Protein AF-A0A7J6MZK7-F1 (afdb_monomer)

Solvent-accessible surface area (backbone atoms only — not comparable to full-atom values): 15634 Å² total; per-residue (Å²): 134,85,79,74,81,76,80,76,76,79,75,82,78,57,96,78,68,48,75,60,48,39,32,38,33,40,44,53,79,79,96,48,75,71,44,78,42,81,57,82,87,71,78,79,81,73,72,89,42,75,48,50,59,46,52,63,70,78,52,76,74,58,92,93,43,76,87,58,92,77,48,72,48,80,43,84,45,74,45,89,92,44,79,43,80,43,80,33,79,48,78,43,62,78,63,81,69,87,83,43,66,76,70,54,73,76,37,70,40,90,98,43,98,79,49,64,46,63,65,68,57,62,88,55,94,82,60,49,31,30,42,71,48,61,45,50,61,89,56,75,82,68,66,45,57,62,53,40,50,50,29,63,77,56,68,34,46,30,38,38,40,34,40,21,60,94,82,48,67,53,86,64,45,79,35,48,46,67,60,45,53,74,65,37,94,68,65,60,67,60,50,51,50,51,51,38,53,53,53,51,52,53,52,55,55,61,67,40,89,88,47,68,52,37,30,33,39,38,38,76,50,79,62,61,40,49,37,40,30,48,47,76,59,97,83,62,86,83,75,73,78,54,79,48,79,47,77,76,75,130

Sequence (250 aa):
VIAAPLPTPASMGFPGVEETFKILVDIPEGDRPIVFTAYRTGPERTSLGVGVAFEEYVTKAPVGTESFEEYHRLLLLTIGDLKIVVRTEVDAVASDPQNGPLPTDWKLCKKSEKMHYKAYGKFNANETVVEMKSKSAFFPDFPWRSTFYQMLLGKVDKLVLGWHKKGSFEPPKEYTFSEVRKRVDDDVDKRLRQLGALLRRLLEVGKQEDIPKALELSWDGGRADLVVQARKVENSGTAETRRFVESFIE

pLDDT: mean 78.45, std 20.0, range [28.28, 98.38]

Secondary structure (DSSP, 8-state):
--PPPPPPPP----TTSPPPEEEEEE--SSSPPPEEEE---SS---S-SHHHHHHHHH--PPTT-TT----EEEEEEEETTEEEEEEEE--EESS--TTSPPPPPPEEPTT-SS-EE---S---TT--EEEEEEEETTS----HHHHHHHHHHTT--EEEEEEEETTEEPPPEEEEHHHHHHT--S-HHHHHHHHHHHHHHHHHHHTSTTS-SEEEEEE-SS-SEEEEEE---TTSS-----EEEEE---

Nearest PDB structures (foldseek):
  8jch-assembly1_O  TM=5.015E-01  e=3.101E-05  Saccharomyces cerevisiae S288C
  2cxh-assembly1_A  TM=7.501E-01  e=2.094E+00  Aeropyrum pernix K1

Mean predicted aligned error: 10.31 Å

Organism: Perkinsus chesapeaki (NCBI:txid330153)

Radius of gyration: 21.53 Å; Cα contacts (8 Å, |Δi|>4): 326; chains: 1; bounding box: 58×45×56 Å

Structure (mmCIF, N/CA/C/O backbone):
data_AF-A0A7J6MZK7-F1
#
_entry.id   AF-A0A7J6MZK7-F1
#
loop_
_atom_site.group_PDB
_atom_site.id
_atom_site.type_symbol
_atom_site.label_atom_id
_atom_site.label_alt_id
_atom_site.label_comp_id
_atom_site.label_asym_id
_atom_site.label_entity_id
_atom_site.label_seq_id
_atom_site.pdbx_PDB_ins_code
_atom_site.Cartn_x
_atom_site.Cartn_y
_atom_site.Cartn_z
_atom_site.occupancy
_atom_site.B_iso_or_equiv
_atom_site.auth_seq_id
_atom_site.auth_comp_id
_atom_site.auth_asym_id
_atom_site.auth_atom_id
_atom_site.pdbx_PDB_model_num
ATOM 1 N N . VAL A 1 1 ? 38.808 6.191 32.559 1.00 38.44 1 VAL A N 1
ATOM 2 C CA . VAL A 1 1 ? 38.335 6.346 31.165 1.00 38.44 1 VAL A CA 1
ATOM 3 C C . VAL A 1 1 ? 37.148 5.417 30.996 1.00 38.44 1 VAL A C 1
ATOM 5 O O . VAL A 1 1 ? 37.337 4.210 31.032 1.00 38.44 1 VAL A O 1
ATOM 8 N N . ILE A 1 2 ? 35.931 5.962 30.973 1.00 32.72 2 ILE A N 1
ATOM 9 C CA . ILE A 1 2 ? 34.702 5.179 30.787 1.00 32.72 2 ILE A CA 1
ATOM 10 C C . ILE A 1 2 ? 34.597 4.918 29.285 1.00 32.72 2 ILE A C 1
ATOM 12 O O . ILE A 1 2 ? 34.497 5.865 28.507 1.00 32.72 2 ILE A O 1
ATOM 16 N N . ALA A 1 3 ? 34.726 3.657 28.878 1.00 28.28 3 ALA A N 1
ATOM 17 C CA . ALA A 1 3 ? 34.602 3.270 27.481 1.00 28.28 3 ALA A CA 1
ATOM 18 C C . ALA A 1 3 ? 33.161 3.525 27.020 1.00 28.28 3 ALA A C 1
ATOM 20 O O . ALA A 1 3 ? 32.213 3.036 27.636 1.00 28.28 3 ALA A O 1
ATOM 21 N N . ALA A 1 4 ? 33.004 4.315 25.958 1.00 31.41 4 ALA A N 1
ATOM 22 C CA . ALA A 1 4 ? 31.722 4.469 25.288 1.00 31.41 4 ALA A CA 1
ATOM 23 C C . ALA A 1 4 ? 31.254 3.096 24.766 1.00 31.41 4 ALA A C 1
ATOM 25 O O . ALA A 1 4 ? 32.091 2.315 24.297 1.00 31.41 4 ALA A O 1
ATOM 26 N N . PRO A 1 5 ? 29.951 2.775 24.846 1.00 34.81 5 PRO A N 1
ATOM 27 C CA . PRO A 1 5 ? 29.437 1.535 24.290 1.00 34.81 5 PRO A CA 1
ATOM 28 C C . PRO A 1 5 ? 29.697 1.515 22.781 1.00 34.81 5 PRO A C 1
ATOM 30 O O . PRO A 1 5 ? 29.453 2.500 22.081 1.00 34.81 5 PRO A O 1
ATOM 33 N N . LEU A 1 6 ? 30.232 0.393 22.299 1.00 28.41 6 LEU A N 1
ATOM 34 C CA . LEU A 1 6 ? 30.474 0.176 20.878 1.00 28.41 6 LEU A CA 1
ATOM 35 C C . LEU A 1 6 ? 29.153 0.316 20.103 1.00 28.41 6 LEU A C 1
ATOM 37 O O . LEU A 1 6 ? 28.126 -0.187 20.572 1.00 28.41 6 LEU A O 1
ATOM 41 N N . PRO A 1 7 ? 29.160 0.973 18.929 1.00 33.66 7 PRO A N 1
ATOM 42 C CA . PRO A 1 7 ? 27.977 1.063 18.089 1.00 33.66 7 PRO A CA 1
ATOM 43 C C . PRO A 1 7 ? 27.506 -0.347 17.737 1.00 33.66 7 PRO A C 1
ATOM 45 O O . PRO A 1 7 ? 28.286 -1.190 17.288 1.00 33.66 7 PRO A O 1
ATOM 48 N N . THR A 1 8 ? 26.224 -0.608 17.973 1.00 34.66 8 THR A N 1
ATOM 49 C CA . THR A 1 8 ? 25.587 -1.862 17.583 1.00 34.66 8 THR A CA 1
ATO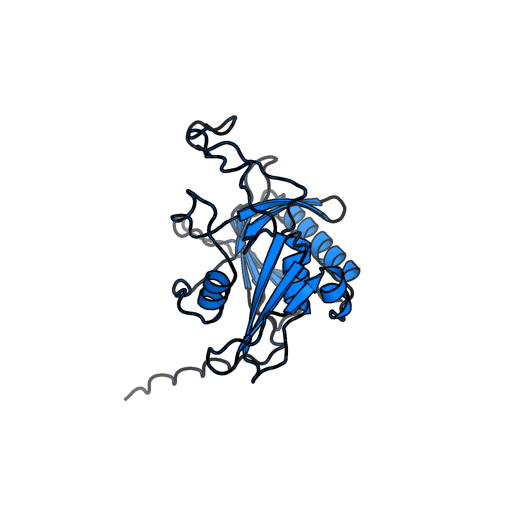M 50 C C . THR A 1 8 ? 25.699 -1.976 16.061 1.00 34.66 8 THR A C 1
ATOM 52 O O . THR A 1 8 ? 25.345 -1.016 15.371 1.00 34.66 8 THR A O 1
ATOM 55 N N . PRO A 1 9 ? 26.226 -3.084 15.509 1.00 34.47 9 PRO A N 1
ATOM 56 C CA . PRO A 1 9 ? 26.328 -3.233 14.066 1.00 34.47 9 PRO A CA 1
ATOM 57 C C . PRO A 1 9 ? 24.933 -3.083 13.461 1.00 34.47 9 PRO A C 1
ATOM 59 O O . PRO A 1 9 ? 23.996 -3.757 13.893 1.00 34.47 9 PRO A O 1
ATOM 62 N N . ALA A 1 10 ? 24.799 -2.179 12.486 1.00 37.41 10 ALA A N 1
ATOM 63 C CA . ALA A 1 10 ? 23.598 -2.071 11.673 1.00 37.41 10 ALA A CA 1
ATOM 64 C C . ALA A 1 10 ? 23.274 -3.475 11.157 1.00 37.41 10 ALA A C 1
ATOM 66 O O . ALA A 1 10 ? 24.102 -4.094 10.484 1.00 37.41 10 ALA A O 1
ATOM 67 N N . SER A 1 11 ? 22.119 -4.011 11.552 1.00 33.75 11 SER A N 1
ATOM 68 C CA . SER A 1 11 ? 21.709 -5.354 11.169 1.00 33.75 11 SER A CA 1
ATOM 69 C C . SER A 1 11 ? 21.710 -5.431 9.6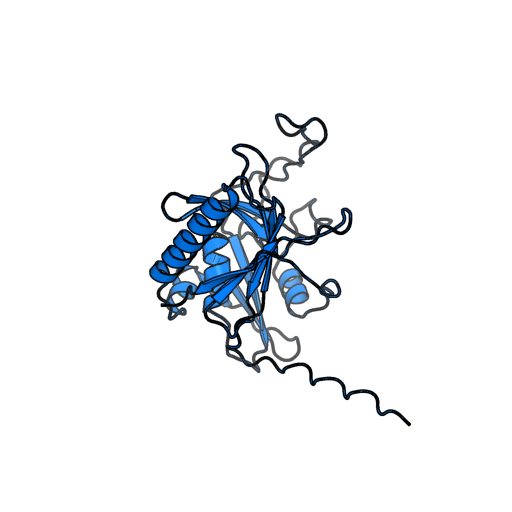46 1.00 33.75 11 SER A C 1
ATOM 71 O O . SER A 1 11 ? 20.898 -4.775 8.991 1.00 33.75 11 SER A O 1
ATOM 73 N N . MET A 1 12 ? 22.628 -6.212 9.076 1.00 32.72 12 MET A N 1
ATOM 74 C CA . MET A 1 12 ? 22.521 -6.652 7.691 1.00 32.72 12 MET A CA 1
ATOM 75 C C . MET A 1 12 ? 21.247 -7.491 7.606 1.00 32.72 12 MET A C 1
ATOM 77 O O . MET A 1 12 ? 21.234 -8.657 7.994 1.00 32.72 12 MET A O 1
ATOM 81 N N . GLY A 1 13 ? 20.153 -6.845 7.202 1.00 35.16 13 GLY A N 1
ATOM 82 C CA . GLY A 1 13 ? 18.844 -7.463 7.067 1.00 35.16 13 GLY A CA 1
ATOM 83 C C . GLY A 1 13 ? 18.908 -8.555 6.011 1.00 35.16 13 GLY A C 1
ATOM 84 O O . GLY A 1 13 ? 19.018 -8.275 4.818 1.00 35.16 13 GLY A O 1
ATOM 85 N N . PHE A 1 14 ? 18.868 -9.804 6.464 1.00 29.42 14 PHE A N 1
ATOM 86 C CA . PHE A 1 14 ? 18.611 -10.947 5.604 1.00 29.42 14 PHE A CA 1
ATOM 87 C C . PHE A 1 14 ? 17.184 -10.851 5.038 1.00 29.42 14 PHE A C 1
ATOM 89 O O . PHE A 1 14 ? 16.277 -10.400 5.746 1.00 29.42 14 PHE A O 1
ATOM 96 N N . PRO A 1 15 ? 16.950 -11.290 3.789 1.00 36.19 15 PRO A N 1
ATOM 97 C CA . PRO A 1 15 ? 15.605 -11.390 3.237 1.00 36.19 15 PRO A CA 1
ATOM 98 C C . PRO A 1 15 ? 14.808 -12.411 4.061 1.00 36.19 15 PRO A C 1
ATOM 100 O O . PRO A 1 15 ? 15.085 -13.606 4.011 1.00 36.19 15 PRO A O 1
ATOM 103 N N . GLY A 1 16 ? 13.855 -11.926 4.861 1.00 43.00 16 GLY A N 1
ATOM 104 C CA . GLY A 1 16 ? 12.998 -12.759 5.712 1.00 43.00 16 GLY A CA 1
ATOM 105 C C . GLY A 1 16 ? 12.841 -12.285 7.157 1.00 43.00 16 GLY A C 1
ATOM 106 O O . GLY A 1 16 ? 11.946 -12.776 7.834 1.00 43.00 16 GLY A O 1
ATOM 107 N N . VAL A 1 17 ? 13.646 -11.325 7.633 1.00 46.22 17 VAL A N 1
ATOM 108 C CA . VAL A 1 17 ? 13.319 -10.622 8.885 1.00 46.22 17 VAL A CA 1
ATOM 109 C C . VAL A 1 17 ? 12.162 -9.689 8.566 1.00 46.22 17 VAL A C 1
ATOM 111 O O . VAL A 1 17 ? 12.334 -8.724 7.820 1.00 46.22 17 VAL A O 1
ATOM 114 N N . GLU A 1 18 ? 10.970 -10.033 9.043 1.00 57.25 18 GLU A N 1
ATOM 115 C CA . GLU A 1 18 ? 9.793 -9.208 8.817 1.00 57.25 18 GLU A CA 1
ATOM 116 C C . GLU A 1 18 ? 10.032 -7.824 9.441 1.00 57.25 18 GLU A C 1
ATOM 118 O O . GLU A 1 18 ? 10.530 -7.700 10.562 1.00 57.25 18 GLU A O 1
ATOM 123 N N . GLU A 1 19 ? 9.786 -6.767 8.664 1.00 72.44 19 GLU A N 1
ATOM 124 C CA . GLU A 1 19 ? 10.151 -5.411 9.064 1.00 72.44 19 GLU A CA 1
ATOM 125 C C . GLU A 1 19 ? 9.378 -5.008 10.322 1.00 72.44 19 GLU A C 1
ATOM 127 O O . GLU A 1 19 ? 8.148 -5.089 10.375 1.00 72.44 19 GLU A O 1
ATOM 132 N N . THR A 1 20 ? 10.098 -4.529 11.338 1.00 86.88 20 THR A N 1
ATOM 133 C CA . THR A 1 20 ? 9.460 -3.873 12.477 1.00 86.88 20 THR A CA 1
ATOM 134 C C . THR A 1 20 ? 8.650 -2.692 11.967 1.00 86.88 20 THR A C 1
ATOM 136 O O . THR A 1 20 ? 9.177 -1.880 11.200 1.00 86.88 20 THR A O 1
ATOM 139 N N . PHE A 1 21 ? 7.415 -2.536 12.423 1.00 89.94 21 PHE A N 1
ATOM 140 C CA . PHE A 1 21 ? 6.606 -1.389 12.035 1.00 89.94 21 PHE A CA 1
ATOM 141 C C . PHE A 1 21 ? 5.961 -0.719 13.232 1.00 89.94 21 PHE A C 1
ATOM 143 O O . PHE A 1 21 ? 5.737 -1.312 14.290 1.00 89.94 21 PHE A O 1
ATOM 150 N N . LYS A 1 22 ? 5.628 0.550 13.014 1.00 92.31 22 LYS A N 1
ATOM 151 C CA . LYS A 1 22 ? 4.791 1.347 13.893 1.00 92.31 22 LYS A CA 1
ATOM 152 C C . LYS A 1 22 ? 3.721 2.042 13.067 1.00 92.31 22 LYS A C 1
ATOM 154 O O . LYS A 1 22 ? 4.007 2.575 11.995 1.00 92.31 22 LYS A O 1
ATOM 159 N N . ILE A 1 23 ? 2.492 2.034 13.558 1.00 93.12 23 ILE A N 1
ATOM 160 C CA . ILE A 1 23 ? 1.349 2.692 12.926 1.00 93.12 23 ILE A CA 1
ATOM 161 C C . ILE A 1 23 ? 0.650 3.521 13.995 1.00 93.12 23 ILE A C 1
ATOM 163 O O . ILE A 1 23 ? 0.280 3.014 15.050 1.00 93.12 23 ILE A O 1
ATOM 167 N N . LEU A 1 24 ? 0.464 4.802 13.717 1.00 93.06 24 LEU A N 1
ATOM 168 C CA . LEU A 1 24 ? -0.359 5.687 14.523 1.00 93.06 24 LEU A CA 1
ATOM 169 C C . LEU A 1 24 ? -1.829 5.450 14.176 1.00 93.06 24 LEU A C 1
ATOM 171 O O . LEU A 1 24 ? -2.174 5.372 12.996 1.00 93.06 24 LEU A O 1
ATOM 175 N N . VAL A 1 25 ? -2.679 5.358 15.193 1.00 92.75 25 VAL A N 1
ATOM 176 C CA . VAL A 1 25 ? -4.129 5.218 15.033 1.00 92.75 25 VAL A CA 1
ATOM 177 C C . VAL A 1 25 ? -4.808 6.416 15.653 1.00 92.75 25 VAL A C 1
ATOM 179 O O . VAL A 1 25 ? -4.659 6.658 16.851 1.00 92.75 25 VAL A O 1
ATOM 182 N N . ASP A 1 26 ? -5.587 7.131 14.857 1.00 90.62 26 ASP A N 1
ATOM 183 C CA . ASP A 1 26 ? -6.426 8.221 15.333 1.00 90.62 26 ASP A CA 1
ATOM 184 C C . ASP A 1 26 ? -7.896 7.788 15.240 1.00 90.62 26 ASP A C 1
ATOM 186 O O . ASP A 1 26 ? -8.388 7.401 14.176 1.00 90.62 26 ASP A O 1
ATOM 190 N N . ILE A 1 27 ? -8.585 7.823 16.382 1.00 89.81 27 ILE A N 1
ATOM 191 C CA . ILE A 1 27 ? -9.979 7.408 16.551 1.00 89.81 27 ILE A CA 1
ATOM 192 C C . ILE A 1 27 ? -10.824 8.675 16.729 1.00 89.81 27 ILE A C 1
ATOM 194 O O . ILE A 1 27 ? -10.928 9.198 17.843 1.00 89.81 27 ILE A O 1
ATOM 198 N N . PRO A 1 28 ? -11.399 9.220 15.649 1.00 84.19 28 PRO A N 1
ATOM 199 C CA . PRO A 1 28 ? -12.218 10.421 15.741 1.00 84.19 28 PRO A CA 1
ATOM 200 C C . PRO A 1 28 ? -13.545 10.160 16.467 1.00 84.19 28 PRO A C 1
ATOM 202 O O . PRO A 1 28 ? -14.031 9.034 16.532 1.00 84.19 28 PRO A O 1
ATOM 205 N N . GLU A 1 29 ? -14.160 11.224 16.982 1.00 81.69 29 GLU A N 1
ATOM 206 C CA . GLU A 1 29 ? -15.494 11.155 17.584 1.00 81.69 29 GLU A CA 1
ATOM 207 C C . GLU A 1 29 ? -16.597 10.877 16.546 1.00 81.69 29 GLU A C 1
ATOM 209 O O . GLU A 1 29 ? -16.523 11.311 15.388 1.00 81.69 29 GLU A O 1
ATOM 214 N N . GLY A 1 30 ? -17.659 10.204 17.002 1.00 83.38 30 GLY A N 1
ATOM 215 C CA . GLY A 1 30 ? -18.837 9.866 16.202 1.00 83.38 30 GLY A CA 1
ATOM 216 C C . GLY A 1 30 ? -18.566 8.802 15.134 1.00 83.38 30 GLY A C 1
ATOM 217 O O . GLY A 1 30 ? -17.681 7.965 15.276 1.00 83.38 30 GLY A O 1
ATOM 218 N N . ASP A 1 31 ? -19.317 8.856 14.033 1.00 82.00 31 ASP A N 1
ATOM 219 C CA . ASP A 1 31 ? -19.260 7.863 12.944 1.00 82.00 31 ASP A CA 1
ATOM 220 C C . ASP A 1 31 ? -18.147 8.137 11.915 1.00 82.00 31 ASP A C 1
ATOM 222 O O . ASP A 1 31 ? -18.278 7.848 10.720 1.00 82.00 31 ASP A O 1
ATOM 226 N N . ARG A 1 32 ? -17.049 8.766 12.341 1.00 85.50 32 ARG A N 1
ATOM 227 C CA . ARG A 1 32 ? -15.934 9.098 11.448 1.00 85.50 32 ARG A CA 1
ATOM 228 C C . ARG A 1 32 ? -14.988 7.895 11.281 1.00 85.50 32 ARG A C 1
ATOM 230 O O . ARG A 1 32 ? -14.832 7.108 12.212 1.00 85.50 32 ARG A O 1
ATOM 237 N N . PRO A 1 33 ? -14.328 7.735 10.117 1.00 88.38 33 PRO A N 1
ATOM 238 C CA . PRO A 1 33 ? -13.391 6.632 9.905 1.00 88.38 33 PRO A CA 1
ATOM 239 C C . PRO A 1 33 ? -12.187 6.697 10.850 1.00 88.38 33 PRO A C 1
ATOM 241 O O . PRO A 1 33 ? -11.614 7.769 11.035 1.00 88.38 33 PRO A O 1
ATOM 244 N N . ILE A 1 34 ? -11.756 5.546 11.369 1.00 91.69 34 ILE A N 1
ATOM 245 C CA . ILE A 1 34 ? -10.467 5.420 12.062 1.00 91.69 34 ILE A CA 1
ATOM 246 C C . ILE A 1 34 ? -9.339 5.594 11.042 1.00 91.69 34 ILE A C 1
ATOM 248 O O . ILE A 1 34 ? -9.380 5.009 9.956 1.00 91.69 34 ILE A O 1
ATOM 252 N N . VAL A 1 35 ? -8.339 6.402 11.389 1.00 93.12 35 VAL A N 1
ATOM 253 C CA . VAL A 1 35 ? -7.213 6.722 10.507 1.00 93.12 35 VAL A CA 1
ATOM 254 C C . VAL A 1 35 ? -5.974 5.975 10.975 1.00 93.12 35 VAL A C 1
ATOM 256 O O . VAL A 1 35 ? -5.592 6.067 12.138 1.00 93.12 35 VAL A O 1
ATOM 259 N N . PHE A 1 36 ? -5.337 5.258 10.051 1.00 93.88 36 PHE A N 1
ATOM 260 C CA . PHE A 1 36 ? -4.075 4.558 10.271 1.00 93.88 36 PHE A CA 1
ATOM 261 C C . PHE A 1 36 ? -2.970 5.267 9.490 1.00 93.88 36 PHE A C 1
ATOM 263 O O . PHE A 1 36 ? -3.056 5.389 8.268 1.00 93.88 36 PHE A O 1
ATOM 270 N N . THR A 1 37 ? -1.924 5.707 10.184 1.00 92.06 37 THR A N 1
ATOM 271 C CA . THR A 1 37 ? -0.790 6.418 9.582 1.00 92.06 37 THR A CA 1
ATOM 272 C C . THR A 1 37 ? 0.498 5.675 9.892 1.00 92.06 37 THR A C 1
ATOM 274 O O . THR A 1 37 ? 0.838 5.484 11.057 1.00 92.06 37 THR A O 1
ATOM 277 N N . ALA A 1 38 ? 1.239 5.254 8.867 1.00 89.94 38 ALA A N 1
ATOM 278 C CA . ALA A 1 38 ? 2.546 4.637 9.071 1.00 89.94 38 ALA A CA 1
ATOM 279 C C . ALA A 1 38 ? 3.488 5.623 9.779 1.00 89.94 38 ALA A C 1
ATOM 281 O O . ALA A 1 38 ? 3.700 6.739 9.305 1.00 89.94 38 ALA A O 1
ATOM 282 N N . TYR A 1 39 ? 4.060 5.208 10.906 1.00 88.31 39 TYR A N 1
ATOM 283 C CA . TYR A 1 39 ? 5.044 6.002 11.624 1.00 88.31 39 TYR A CA 1
ATOM 284 C C . TYR A 1 39 ? 6.422 5.751 11.017 1.00 88.31 39 TYR A C 1
ATOM 286 O O . TYR A 1 39 ? 6.944 4.636 11.063 1.00 88.31 39 TYR A O 1
ATOM 294 N N . ARG A 1 40 ? 7.007 6.793 10.427 1.00 82.88 40 ARG A N 1
ATOM 295 C CA . ARG A 1 40 ? 8.333 6.741 9.809 1.00 82.88 40 ARG A CA 1
ATOM 296 C C . ARG A 1 40 ? 9.283 7.618 10.616 1.00 82.88 40 ARG A C 1
ATOM 298 O O . ARG A 1 40 ? 9.104 8.828 10.673 1.00 82.88 40 ARG A O 1
ATOM 305 N N . THR A 1 41 ? 10.287 7.004 11.235 1.00 78.25 41 THR A N 1
ATOM 306 C CA . THR A 1 41 ? 11.423 7.711 11.844 1.00 78.25 41 THR A CA 1
ATOM 307 C C . THR A 1 41 ? 12.653 7.537 10.984 1.00 78.25 41 THR A C 1
ATOM 309 O O . THR A 1 41 ? 13.016 6.412 10.647 1.00 78.25 41 THR A O 1
ATOM 312 N N . GLY A 1 42 ? 13.315 8.640 10.673 1.00 71.06 42 GLY A N 1
ATOM 313 C CA . GLY A 1 42 ? 14.545 8.651 9.899 1.00 71.06 42 GLY A CA 1
ATOM 314 C C . GLY A 1 42 ? 14.634 9.917 9.059 1.00 71.06 42 GLY A C 1
ATOM 315 O O . GLY A 1 42 ? 13.631 10.622 8.929 1.00 71.06 42 GLY A O 1
ATOM 316 N N . PRO A 1 43 ? 15.817 10.225 8.505 1.00 68.38 43 PRO A N 1
ATOM 317 C CA . PRO A 1 43 ? 15.899 11.235 7.461 1.00 68.38 43 PRO A CA 1
ATOM 318 C C . PRO A 1 43 ? 14.919 10.859 6.346 1.00 68.38 43 PRO A C 1
ATOM 320 O O . PRO A 1 43 ? 14.745 9.668 6.054 1.00 68.38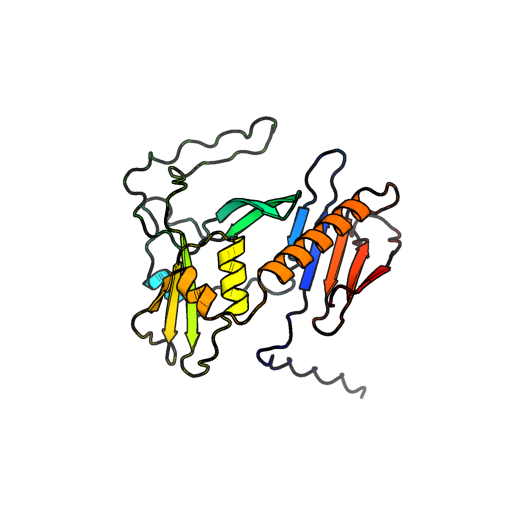 43 PRO A O 1
ATOM 323 N N . GLU A 1 44 ? 14.274 11.858 5.740 1.00 67.94 44 GLU A N 1
ATOM 324 C CA . GLU A 1 44 ? 13.559 11.642 4.484 1.00 67.94 44 GLU A CA 1
ATOM 325 C C . GLU A 1 44 ? 14.476 10.849 3.555 1.00 67.94 44 GLU A C 1
ATOM 327 O O . GLU A 1 44 ? 15.672 11.147 3.445 1.00 67.94 44 GLU A O 1
ATOM 332 N N . ARG A 1 45 ? 13.946 9.765 2.974 1.00 59.22 45 ARG A N 1
ATOM 333 C CA . ARG A 1 45 ? 14.721 8.947 2.045 1.00 59.22 45 ARG A CA 1
ATOM 334 C C . ARG A 1 45 ? 15.181 9.883 0.939 1.00 59.22 45 ARG A C 1
ATOM 336 O O . ARG A 1 45 ? 14.359 10.368 0.172 1.00 59.22 45 ARG A O 1
ATOM 343 N N . THR A 1 46 ? 16.481 10.151 0.880 1.00 58.84 46 THR A N 1
ATOM 344 C CA . THR A 1 46 ? 17.035 10.939 -0.209 1.00 58.84 46 THR A CA 1
ATOM 345 C C . THR A 1 46 ? 16.759 10.174 -1.498 1.00 58.84 46 THR A C 1
ATOM 347 O O . THR A 1 46 ? 17.111 9.001 -1.628 1.00 58.84 46 THR A O 1
ATOM 350 N N . SER A 1 47 ? 16.086 10.825 -2.442 1.00 58.97 47 SER A N 1
ATOM 351 C CA . SER A 1 47 ? 15.600 10.244 -3.701 1.00 58.97 47 SER A CA 1
ATOM 352 C C . SER A 1 47 ? 16.713 9.817 -4.669 1.00 58.97 47 SER A C 1
ATOM 354 O O . SER A 1 47 ? 16.440 9.367 -5.772 1.00 58.97 47 SER A O 1
ATOM 356 N N . LEU A 1 48 ? 17.987 9.877 -4.272 1.00 69.38 48 LEU A N 1
ATOM 357 C CA . LEU A 1 48 ? 19.146 9.592 -5.127 1.00 69.38 48 LEU A CA 1
ATOM 358 C C . LEU A 1 48 ? 19.414 8.085 -5.317 1.00 69.38 48 LEU A C 1
ATOM 360 O O . LEU A 1 48 ? 20.560 7.641 -5.410 1.00 69.38 48 LEU A O 1
ATOM 364 N N . GLY A 1 49 ? 18.357 7.276 -5.337 1.00 84.56 49 GLY A N 1
ATOM 365 C CA . GLY A 1 49 ? 18.431 5.838 -5.545 1.00 84.56 49 GLY A CA 1
ATOM 366 C C . GLY A 1 49 ? 18.356 5.453 -7.021 1.00 84.56 49 GLY A C 1
ATOM 367 O O . GLY A 1 49 ? 17.754 6.135 -7.842 1.00 84.56 49 GLY A O 1
ATOM 368 N N . VAL A 1 50 ? 18.891 4.274 -7.342 1.00 90.62 50 VAL A N 1
ATOM 369 C CA . VAL A 1 50 ? 18.788 3.659 -8.679 1.00 90.62 50 VAL A CA 1
ATOM 370 C C . VAL A 1 50 ? 17.324 3.443 -9.111 1.00 90.62 50 VAL A C 1
ATOM 372 O O . VAL A 1 50 ? 17.045 3.415 -10.303 1.00 90.62 50 VAL A O 1
ATOM 375 N N . GLY A 1 51 ? 16.390 3.320 -8.159 1.00 90.75 51 GLY A N 1
ATOM 376 C CA . GLY A 1 51 ? 14.954 3.203 -8.438 1.00 90.75 51 GLY A CA 1
ATOM 377 C C . GLY A 1 51 ? 14.330 4.468 -9.018 1.00 90.75 51 GLY A C 1
ATOM 378 O O . GLY A 1 51 ? 13.662 4.377 -10.036 1.00 90.75 51 GLY A O 1
ATOM 379 N N . VAL A 1 52 ? 14.638 5.637 -8.456 1.00 89.69 52 VAL A N 1
ATOM 380 C CA . VAL A 1 52 ? 14.097 6.912 -8.952 1.00 89.69 52 VAL A CA 1
ATOM 381 C C . VAL A 1 52 ? 14.612 7.195 -10.361 1.00 89.69 52 VAL A C 1
ATOM 383 O O . VAL A 1 52 ? 13.832 7.445 -11.269 1.00 89.69 52 VAL A O 1
ATOM 386 N N . ALA A 1 53 ? 15.918 7.023 -10.588 1.00 92.06 53 ALA A N 1
ATOM 387 C CA . ALA A 1 53 ? 16.497 7.174 -11.925 1.00 92.06 53 ALA A CA 1
ATOM 388 C C . ALA A 1 53 ? 15.906 6.183 -12.948 1.00 92.06 53 ALA A C 1
ATOM 390 O O . ALA A 1 53 ? 15.847 6.478 -14.141 1.00 92.06 53 ALA A O 1
ATOM 391 N N . PHE A 1 54 ? 15.487 4.993 -12.501 1.00 94.75 54 PHE A N 1
ATOM 392 C CA . PHE A 1 54 ? 14.785 4.042 -13.356 1.00 94.75 54 PHE A CA 1
ATOM 393 C C . PHE A 1 54 ? 13.410 4.574 -13.752 1.00 94.75 54 PHE A C 1
ATOM 395 O O . PHE A 1 54 ? 13.122 4.633 -14.943 1.00 94.75 54 PHE A O 1
ATOM 402 N N . GLU A 1 55 ? 12.601 4.981 -12.774 1.00 93.69 55 GLU A N 1
ATOM 403 C CA . GLU A 1 55 ? 11.262 5.545 -12.981 1.00 93.69 55 GLU A CA 1
ATOM 404 C C . GLU A 1 55 ? 11.310 6.764 -13.906 1.00 93.69 55 GLU A C 1
ATOM 406 O O . GLU A 1 55 ? 10.590 6.797 -14.902 1.00 93.69 55 GLU A O 1
ATOM 411 N N . GLU A 1 56 ? 12.226 7.706 -13.671 1.00 91.12 56 GLU A N 1
ATOM 412 C CA . GLU A 1 56 ? 12.443 8.873 -14.538 1.00 91.12 56 GLU A CA 1
ATOM 413 C C . GLU A 1 56 ? 12.797 8.484 -15.981 1.00 91.12 56 GLU A C 1
ATOM 415 O O . GLU A 1 56 ? 12.394 9.159 -16.926 1.00 91.12 56 GLU A O 1
ATOM 420 N N . TYR A 1 57 ? 13.547 7.395 -16.172 1.00 91.69 57 TYR A N 1
ATOM 421 C CA . TYR A 1 57 ? 13.962 6.939 -17.499 1.00 91.69 57 TYR A CA 1
ATOM 422 C C . TYR A 1 57 ? 12.836 6.243 -18.274 1.00 91.69 57 TYR A C 1
ATOM 424 O O . TYR A 1 57 ? 12.769 6.361 -19.499 1.00 91.69 57 TYR A O 1
ATOM 432 N N . VAL A 1 58 ? 11.974 5.484 -17.587 1.00 93.38 58 VAL A N 1
ATOM 433 C CA . VAL A 1 58 ? 10.915 4.685 -18.233 1.00 93.38 58 VAL A CA 1
ATOM 434 C C . VAL A 1 58 ? 9.541 5.354 -18.228 1.00 93.38 58 VAL A C 1
ATOM 436 O O . VAL A 1 58 ? 8.597 4.805 -18.800 1.00 93.38 58 VAL A O 1
ATOM 439 N N . THR A 1 59 ? 9.412 6.527 -17.612 1.00 92.88 59 THR A N 1
ATOM 440 C CA . THR A 1 59 ? 8.171 7.304 -17.583 1.00 92.88 59 THR A CA 1
ATOM 441 C C . THR A 1 59 ? 8.343 8.666 -18.245 1.00 92.88 59 THR A C 1
ATOM 443 O O . THR A 1 59 ? 9.434 9.103 -18.603 1.00 92.88 59 THR A O 1
ATOM 446 N N . LYS A 1 60 ? 7.216 9.344 -18.452 1.00 90.12 60 LYS A N 1
ATOM 447 C CA . LYS A 1 60 ? 7.179 10.739 -18.867 1.00 90.12 60 LYS A CA 1
ATOM 448 C C . LYS A 1 60 ? 6.078 11.428 -18.081 1.00 90.12 60 LYS A C 1
ATOM 450 O O . LYS A 1 60 ? 4.945 10.948 -18.077 1.00 90.12 60 LYS A O 1
ATOM 455 N N . ALA A 1 61 ? 6.400 12.563 -17.466 1.00 85.50 61 ALA A N 1
ATOM 456 C CA . ALA A 1 61 ? 5.391 13.399 -16.835 1.00 85.50 61 ALA A CA 1
ATOM 457 C C . ALA A 1 61 ? 4.355 13.850 -17.886 1.00 85.50 61 ALA A C 1
ATOM 459 O O . ALA A 1 61 ? 4.739 14.310 -18.971 1.00 85.50 61 ALA A O 1
ATOM 460 N N . PRO A 1 62 ? 3.050 13.728 -17.596 1.00 80.25 62 PRO A N 1
ATOM 461 C CA . PRO A 1 62 ? 2.021 14.377 -18.392 1.00 80.25 62 PRO A CA 1
ATOM 462 C C . PRO A 1 62 ? 2.282 15.881 -18.544 1.00 80.25 62 PRO A C 1
ATOM 464 O O . PRO A 1 62 ? 2.843 16.532 -17.663 1.00 80.25 62 PRO A O 1
ATOM 467 N N . VAL A 1 63 ? 1.844 16.447 -19.669 1.00 76.81 63 VAL A N 1
ATOM 468 C CA . VAL A 1 63 ? 2.008 17.883 -19.933 1.00 76.81 63 VAL A CA 1
ATOM 469 C C . VAL A 1 63 ? 1.284 18.698 -18.858 1.00 76.81 63 VAL A C 1
ATOM 471 O O . VAL A 1 63 ? 0.090 18.501 -18.621 1.00 76.81 63 VAL A O 1
ATOM 474 N N . GLY A 1 64 ? 1.993 19.640 -18.238 1.00 76.94 64 GLY A N 1
ATOM 475 C CA . GLY A 1 64 ? 1.462 20.512 -17.189 1.00 76.94 64 GLY A CA 1
ATOM 476 C C . GLY A 1 64 ? 1.481 19.910 -15.780 1.00 76.94 64 GLY A C 1
ATOM 477 O O . GLY A 1 64 ? 0.937 20.528 -14.861 1.00 76.94 64 GLY A O 1
ATOM 478 N N . THR A 1 65 ? 2.068 18.722 -15.594 1.00 74.62 65 THR A N 1
ATOM 479 C CA . THR A 1 65 ? 2.283 18.099 -14.277 1.00 74.62 65 THR A CA 1
ATOM 480 C C . THR A 1 65 ? 3.765 17.935 -13.939 1.00 74.62 65 THR A C 1
ATOM 482 O O . THR A 1 65 ? 4.100 17.184 -13.032 1.00 74.62 65 THR A O 1
ATOM 485 N N . GLU A 1 66 ? 4.663 18.621 -14.649 1.00 80.31 66 GLU A N 1
ATOM 486 C CA . GLU A 1 66 ? 6.119 18.476 -14.508 1.00 80.31 66 GLU A CA 1
ATOM 487 C C . GLU A 1 66 ? 6.629 18.901 -13.124 1.00 80.31 66 GLU A C 1
ATOM 489 O O . GLU A 1 66 ? 7.706 18.492 -12.710 1.00 80.31 66 GLU A O 1
ATOM 494 N N . SER A 1 67 ? 5.860 19.723 -12.402 1.00 75.75 67 SER A N 1
ATOM 495 C CA . SER A 1 67 ? 6.179 20.152 -11.038 1.00 75.75 67 SER A CA 1
ATOM 496 C C . SER A 1 67 ? 5.587 19.253 -9.949 1.00 75.75 67 SER A C 1
ATOM 498 O O . SER A 1 67 ? 5.666 19.614 -8.777 1.00 75.75 67 SER A O 1
ATOM 500 N N . PHE A 1 68 ? 4.883 18.171 -10.296 1.00 77.06 68 PHE A N 1
ATOM 501 C CA . PHE A 1 68 ? 4.333 17.246 -9.303 1.00 77.06 68 PHE A CA 1
ATOM 502 C C . PHE A 1 68 ? 5.336 16.140 -9.019 1.00 77.06 68 PHE A C 1
ATOM 504 O O . PHE A 1 68 ? 5.846 15.514 -9.941 1.00 77.06 68 PHE A O 1
ATOM 511 N N . GLU A 1 69 ? 5.585 15.906 -7.736 1.00 77.12 69 GLU A N 1
ATOM 512 C CA . GLU A 1 69 ? 6.546 14.899 -7.282 1.00 77.12 69 GLU A CA 1
ATOM 513 C C . GLU A 1 69 ? 5.914 13.507 -7.199 1.00 77.12 69 GLU A C 1
ATOM 515 O O . GLU A 1 69 ? 6.578 12.516 -7.471 1.00 77.12 69 GLU A O 1
ATOM 520 N N . GLU A 1 70 ? 4.623 13.423 -6.863 1.00 83.69 70 GLU A N 1
ATOM 521 C CA . GLU A 1 70 ? 3.953 12.151 -6.599 1.00 83.69 70 GLU A CA 1
ATOM 522 C C . GLU A 1 70 ? 2.523 12.146 -7.152 1.00 83.69 70 GLU A C 1
ATOM 524 O O . GLU A 1 70 ? 1.779 13.130 -7.041 1.00 83.69 70 GLU A O 1
ATOM 529 N N . TYR A 1 71 ? 2.084 10.995 -7.658 1.00 84.56 71 TYR A N 1
ATOM 530 C CA . TYR A 1 71 ? 0.689 10.749 -8.008 1.00 84.56 71 TYR A CA 1
ATOM 531 C C . TYR A 1 71 ? 0.075 9.743 -7.036 1.00 84.56 71 TYR A C 1
ATOM 533 O O . TYR A 1 71 ? 0.633 8.689 -6.754 1.00 84.56 71 TYR A O 1
ATOM 541 N N . HIS A 1 72 ? -1.092 10.082 -6.490 1.00 86.44 72 HIS A N 1
ATOM 542 C CA . HIS A 1 72 ? -1.774 9.273 -5.488 1.00 86.44 72 HIS A CA 1
ATOM 543 C C . HIS A 1 72 ? -3.206 8.981 -5.900 1.00 86.44 72 HIS A C 1
ATOM 545 O O . HIS A 1 72 ? -3.915 9.859 -6.395 1.00 86.44 72 HIS A O 1
ATOM 551 N N . ARG A 1 73 ? -3.680 7.778 -5.570 1.00 85.25 73 ARG A N 1
ATOM 552 C CA . ARG A 1 73 ? -5.094 7.415 -5.682 1.00 85.25 73 ARG A CA 1
ATOM 553 C C . ARG A 1 73 ? -5.694 7.009 -4.348 1.00 85.25 73 ARG A C 1
ATOM 555 O O . ARG A 1 73 ? -5.016 6.480 -3.468 1.00 85.25 73 ARG A O 1
ATOM 562 N N . LEU A 1 74 ? -6.996 7.251 -4.232 1.00 85.19 74 LEU A N 1
ATOM 563 C CA . LEU A 1 74 ? -7.827 6.793 -3.126 1.00 85.19 74 LEU A CA 1
ATOM 564 C C . LEU A 1 74 ? -8.701 5.641 -3.614 1.00 85.19 74 LEU A C 1
ATOM 566 O O . LEU A 1 74 ? -9.452 5.786 -4.577 1.00 85.19 74 LEU A O 1
ATOM 570 N N . LEU A 1 75 ? -8.605 4.504 -2.938 1.00 85.06 75 LEU A N 1
ATOM 571 C CA . LEU A 1 75 ? -9.328 3.285 -3.272 1.00 85.06 75 LEU A CA 1
ATOM 572 C C . LEU A 1 75 ? -10.284 2.942 -2.143 1.00 85.06 75 LEU A C 1
ATOM 574 O O . LEU A 1 75 ? -9.875 2.893 -0.987 1.00 85.06 75 LEU A O 1
ATOM 578 N N . LEU A 1 76 ? -11.540 2.659 -2.480 1.00 89.00 76 LEU A N 1
ATOM 579 C CA . LEU A 1 76 ? -12.478 2.048 -1.548 1.00 89.00 76 LEU A CA 1
ATOM 580 C C . LEU A 1 76 ? -12.422 0.529 -1.723 1.00 89.00 76 LEU A C 1
ATOM 582 O O . LEU A 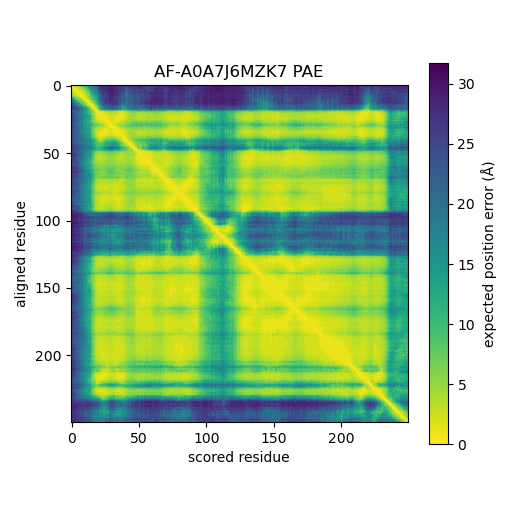1 76 ? -12.888 -0.009 -2.727 1.00 89.00 76 LEU A O 1
ATOM 586 N N . LEU A 1 77 ? -11.842 -0.156 -0.746 1.00 90.06 77 LEU A N 1
ATOM 587 C CA . LEU A 1 77 ? -11.764 -1.608 -0.680 1.00 90.06 77 LEU A CA 1
ATOM 588 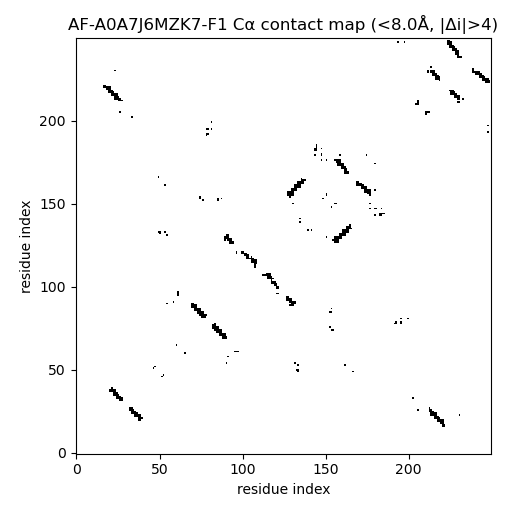C C . LEU A 1 77 ? -12.847 -2.158 0.248 1.00 90.06 77 LEU A C 1
ATOM 590 O O . LEU A 1 77 ? -13.331 -1.479 1.156 1.00 90.06 77 LEU A O 1
ATOM 594 N N . THR A 1 78 ? -13.210 -3.416 0.022 1.00 93.50 78 THR A N 1
ATOM 595 C CA . THR A 1 78 ? -14.071 -4.184 0.922 1.00 93.50 78 THR A CA 1
ATOM 596 C C . THR A 1 78 ? -13.325 -5.436 1.360 1.00 93.50 78 THR A C 1
ATOM 598 O O . THR A 1 78 ? -12.894 -6.217 0.512 1.00 93.50 78 THR A O 1
ATOM 601 N N . ILE A 1 79 ? -13.152 -5.609 2.672 1.00 91.75 79 ILE A N 1
ATOM 602 C CA . ILE A 1 79 ? -12.573 -6.815 3.281 1.00 91.75 79 ILE A CA 1
ATOM 603 C C . ILE A 1 79 ? -13.607 -7.364 4.261 1.00 91.75 79 ILE A C 1
ATOM 605 O O . ILE A 1 79 ? -13.797 -6.822 5.349 1.00 91.75 79 ILE A O 1
ATOM 609 N N . GLY A 1 80 ? -14.314 -8.420 3.855 1.00 91.38 80 GLY A N 1
ATOM 610 C CA . GLY A 1 80 ? -15.499 -8.881 4.576 1.00 91.38 80 GLY A CA 1
ATOM 611 C C . GLY A 1 80 ? -16.598 -7.814 4.564 1.00 91.38 80 GLY A C 1
ATOM 612 O O . GLY A 1 80 ? -17.031 -7.380 3.502 1.00 91.38 80 GLY A O 1
ATOM 613 N N . ASP A 1 81 ? -17.030 -7.387 5.746 1.00 92.19 81 ASP A N 1
ATOM 614 C CA . ASP A 1 81 ? -18.004 -6.313 5.980 1.00 92.19 81 ASP A CA 1
ATOM 615 C C . ASP A 1 81 ? -17.356 -4.926 6.161 1.00 92.19 81 ASP A C 1
ATOM 617 O O . ASP A 1 81 ? -18.056 -3.914 6.241 1.00 92.19 81 ASP A O 1
ATOM 621 N N . LEU A 1 82 ? -16.021 -4.853 6.205 1.00 93.56 82 LEU A N 1
ATOM 622 C CA . LEU A 1 82 ? -15.293 -3.607 6.416 1.00 93.56 82 LEU A CA 1
ATOM 623 C C . LEU A 1 82 ? -15.115 -2.840 5.107 1.00 93.56 82 LEU A C 1
ATOM 625 O O . LEU A 1 82 ? -14.633 -3.381 4.109 1.00 93.56 82 LEU A O 1
ATOM 629 N N . LYS A 1 83 ? -15.426 -1.542 5.148 1.00 94.12 83 LYS A N 1
ATOM 630 C CA . LYS A 1 83 ? -15.098 -0.575 4.095 1.00 94.12 83 LYS A CA 1
ATOM 631 C C . LYS A 1 83 ? -13.819 0.157 4.467 1.00 94.12 83 LYS A C 1
ATOM 633 O O . LYS A 1 83 ? -13.770 0.817 5.501 1.00 94.12 83 LYS A O 1
ATOM 638 N N . ILE A 1 84 ? -12.804 0.056 3.618 1.00 92.75 84 ILE A N 1
ATOM 639 C CA . ILE A 1 84 ? -11.473 0.606 3.886 1.00 92.75 84 ILE A CA 1
ATOM 640 C C . ILE A 1 84 ? -11.123 1.576 2.769 1.00 92.75 84 ILE A C 1
ATOM 642 O O . ILE A 1 84 ? -11.211 1.222 1.596 1.00 92.75 84 ILE A O 1
ATOM 646 N N . VAL A 1 85 ? -10.713 2.790 3.130 1.00 92.50 85 VAL A N 1
ATOM 647 C CA . VAL A 1 85 ? -10.148 3.742 2.172 1.00 92.50 85 VAL A CA 1
ATOM 648 C C . VAL A 1 85 ? -8.631 3.646 2.241 1.00 92.50 85 VAL A C 1
ATOM 650 O O . VAL A 1 85 ? -8.046 3.882 3.294 1.00 92.50 85 VAL A O 1
ATOM 653 N N . VAL A 1 86 ? -7.998 3.305 1.122 1.00 89.31 86 VAL A N 1
ATOM 654 C CA . VAL A 1 86 ? -6.541 3.209 0.999 1.00 89.31 86 VAL A CA 1
ATOM 655 C C . VAL A 1 86 ? -6.044 4.344 0.116 1.00 89.31 86 VAL A C 1
ATOM 657 O O . VAL A 1 86 ? -6.520 4.506 -1.007 1.00 89.31 86 VAL A O 1
ATOM 660 N N . ARG A 1 87 ? -5.077 5.117 0.617 1.00 92.25 87 ARG A N 1
ATOM 661 C CA . ARG A 1 87 ? -4.261 6.023 -0.196 1.00 92.25 87 ARG A CA 1
ATOM 662 C C . ARG A 1 87 ? -3.014 5.266 -0.629 1.00 92.25 87 ARG A C 1
ATOM 664 O O . ARG A 1 87 ? -2.268 4.807 0.229 1.00 92.25 87 ARG A O 1
ATOM 671 N N . THR A 1 88 ? -2.792 5.161 -1.931 1.00 89.69 88 THR A N 1
ATOM 672 C CA . THR A 1 88 ? -1.572 4.570 -2.491 1.00 89.69 88 THR A CA 1
ATOM 673 C C . THR A 1 88 ? -0.945 5.533 -3.477 1.00 89.69 88 THR A C 1
ATOM 675 O O . THR A 1 88 ? -1.659 6.218 -4.215 1.00 89.69 88 THR A O 1
ATOM 678 N N . GLU A 1 89 ? 0.378 5.581 -3.458 1.00 91.25 89 GLU A N 1
ATOM 679 C CA . GLU A 1 89 ? 1.178 6.142 -4.537 1.00 91.25 89 GLU A CA 1
ATOM 680 C C . GLU A 1 89 ? 1.005 5.280 -5.795 1.00 91.25 89 GLU A C 1
ATOM 682 O O . GLU A 1 89 ? 0.639 4.099 -5.707 1.00 91.25 89 GLU A O 1
ATOM 687 N N . VAL A 1 90 ? 1.173 5.904 -6.953 1.00 90.62 90 VAL A N 1
ATOM 688 C CA . VAL A 1 90 ? 1.094 5.288 -8.272 1.00 90.62 90 VAL A CA 1
ATOM 689 C C . VAL A 1 90 ? 2.292 5.762 -9.081 1.00 90.62 90 VAL A C 1
ATOM 691 O O . VAL A 1 90 ? 2.378 6.949 -9.391 1.00 90.62 90 VAL A O 1
ATOM 694 N N . ASP A 1 91 ? 3.150 4.822 -9.468 1.00 94.06 91 ASP A N 1
ATOM 695 C CA . ASP A 1 91 ? 4.391 5.131 -10.184 1.00 94.06 91 ASP A CA 1
ATOM 696 C C . ASP A 1 91 ? 4.104 5.586 -11.622 1.00 94.06 91 ASP A C 1
ATOM 698 O O . ASP A 1 91 ? 4.666 6.566 -12.108 1.00 94.06 91 ASP A O 1
ATOM 702 N N . ALA A 1 92 ? 3.196 4.891 -12.320 1.00 93.50 92 ALA A N 1
ATOM 703 C CA . ALA A 1 92 ? 2.804 5.253 -13.678 1.00 93.50 92 ALA A CA 1
ATOM 704 C C . ALA A 1 92 ? 1.403 4.754 -14.069 1.00 93.50 92 ALA A C 1
ATOM 706 O O . ALA A 1 92 ? 0.813 3.861 -13.453 1.00 93.50 92 ALA A O 1
ATOM 707 N N . VAL A 1 93 ? 0.892 5.306 -15.170 1.00 90.81 93 VAL A N 1
ATOM 708 C CA . VAL A 1 93 ? -0.297 4.822 -15.883 1.00 90.81 93 VAL A CA 1
ATOM 709 C C . VAL A 1 93 ? 0.061 4.567 -17.346 1.00 90.81 93 VAL A C 1
ATOM 711 O O . VAL A 1 93 ? 0.825 5.321 -17.943 1.00 90.81 93 VAL A O 1
ATOM 714 N N . ALA A 1 94 ? -0.454 3.486 -17.937 1.00 86.12 94 ALA A N 1
ATOM 715 C CA . ALA A 1 94 ? -0.041 3.068 -19.283 1.00 86.12 94 ALA A CA 1
ATOM 716 C C . ALA A 1 94 ? -0.635 3.925 -20.419 1.00 86.12 94 ALA A C 1
ATOM 718 O O . ALA A 1 94 ? -0.149 3.874 -21.548 1.00 86.12 94 ALA A O 1
ATOM 719 N N . SER A 1 95 ? -1.712 4.666 -20.156 1.00 76.44 95 SER A N 1
ATOM 720 C CA . SER A 1 95 ? -2.359 5.525 -21.149 1.00 76.44 95 SER A CA 1
ATOM 721 C C . SER A 1 95 ? -1.892 6.965 -21.023 1.00 76.44 95 SER A C 1
ATOM 723 O O . SER A 1 95 ? -1.868 7.517 -19.926 1.00 76.44 95 SER A O 1
ATOM 725 N N . ASP A 1 96 ? -1.619 7.591 -22.165 1.00 60.84 96 ASP A N 1
ATOM 726 C CA . ASP A 1 96 ? -1.388 9.026 -22.231 1.00 60.84 96 ASP A CA 1
ATOM 727 C C . ASP A 1 96 ? -2.699 9.765 -21.885 1.00 60.84 96 ASP A C 1
ATOM 729 O O . ASP A 1 96 ? -3.707 9.567 -22.578 1.00 60.84 96 ASP A O 1
ATOM 733 N N . PRO A 1 97 ? -2.744 10.605 -20.833 1.00 55.69 97 PRO A N 1
ATOM 734 C CA . PRO A 1 97 ? -3.945 11.348 -20.450 1.00 55.69 97 PRO A CA 1
ATOM 735 C C . PRO A 1 97 ? -4.361 12.424 -21.471 1.00 55.69 97 PRO A C 1
ATOM 737 O O . PRO A 1 97 ? -5.273 13.199 -21.183 1.00 55.69 97 PRO A O 1
ATOM 740 N N . GLN A 1 98 ? -3.741 12.464 -22.659 1.00 51.56 98 GLN A N 1
ATOM 741 C CA . GLN A 1 98 ? -3.855 13.454 -23.741 1.00 51.56 98 GLN A CA 1
ATOM 742 C C . GLN A 1 98 ? -5.268 13.873 -24.207 1.00 51.56 98 GLN A C 1
ATOM 744 O O . GLN A 1 98 ? -5.377 14.769 -25.035 1.00 51.56 98 GLN A O 1
ATOM 749 N N . ASN A 1 99 ? -6.356 13.321 -23.663 1.00 52.34 99 ASN A N 1
ATOM 750 C CA . ASN A 1 99 ? -7.729 13.770 -23.939 1.00 52.34 99 ASN A CA 1
ATOM 751 C C . ASN A 1 99 ? -8.501 14.261 -22.695 1.00 52.34 99 ASN A C 1
ATOM 753 O O . ASN A 1 99 ? -9.724 14.415 -22.738 1.00 52.34 99 ASN A O 1
ATOM 757 N N . GLY A 1 100 ? -7.822 14.487 -21.568 1.00 56.06 100 GLY A N 1
ATOM 758 C CA . GLY A 1 100 ? -8.426 15.067 -20.369 1.00 56.06 100 GLY A CA 1
ATOM 759 C C . GLY A 1 100 ? -8.577 16.593 -20.469 1.00 56.06 100 GLY A C 1
ATOM 760 O O . GLY A 1 100 ? -7.691 17.255 -21.006 1.00 56.06 100 GLY A O 1
ATOM 761 N N . PRO A 1 101 ? -9.669 17.192 -19.951 1.00 53.91 101 PRO A N 1
ATOM 762 C CA . PRO A 1 101 ? -9.763 18.644 -19.840 1.00 53.91 101 PRO A CA 1
ATOM 763 C C . PRO A 1 101 ? -8.625 19.195 -18.966 1.00 53.91 101 PRO A C 1
ATOM 765 O O . PRO A 1 101 ? -8.211 18.555 -17.996 1.00 53.91 101 PRO A O 1
ATOM 768 N N . LEU A 1 102 ? -8.153 20.395 -19.317 1.00 54.72 102 LEU A N 1
ATOM 769 C CA . LEU A 1 102 ? -7.142 21.144 -18.569 1.00 54.72 102 LEU A CA 1
ATOM 770 C C . LEU A 1 102 ? -7.516 21.280 -17.078 1.00 54.72 102 LEU A C 1
ATOM 772 O O . LEU A 1 102 ? -8.702 21.226 -16.731 1.00 54.72 102 LEU A O 1
ATOM 776 N N . PRO A 1 103 ? -6.525 21.487 -16.189 1.00 55.28 103 PRO A N 1
ATOM 777 C CA . PRO A 1 103 ? -6.763 21.610 -14.756 1.00 55.28 103 PRO A CA 1
ATOM 778 C C . PRO A 1 103 ? -7.824 22.670 -14.451 1.00 55.28 103 PRO A C 1
ATOM 780 O O . PRO A 1 103 ? -7.670 23.828 -14.829 1.00 55.28 103 PRO A O 1
ATOM 783 N N . THR A 1 104 ? -8.891 22.295 -13.743 1.00 61.22 104 THR A N 1
ATOM 784 C CA . THR A 1 104 ? -9.856 23.284 -13.239 1.00 61.22 104 THR A CA 1
ATOM 785 C C . THR A 1 104 ? -9.275 24.038 -12.044 1.00 61.22 104 THR A C 1
ATOM 787 O O . THR A 1 104 ? -8.373 23.529 -11.379 1.00 61.22 104 THR A O 1
ATOM 790 N N . ASP A 1 105 ? -9.825 25.208 -11.727 1.00 74.50 105 ASP A N 1
ATOM 791 C CA . ASP A 1 105 ? -9.486 25.948 -10.507 1.00 74.50 105 ASP A CA 1
ATOM 792 C C . ASP A 1 105 ? -9.699 25.120 -9.229 1.00 74.50 105 ASP A C 1
ATOM 794 O O . ASP A 1 105 ? -10.418 24.113 -9.215 1.00 74.50 105 ASP A O 1
ATOM 798 N N . TRP A 1 106 ? -9.062 25.557 -8.139 1.00 65.88 106 TRP A N 1
ATOM 799 C CA . TRP A 1 106 ? -9.269 25.000 -6.803 1.00 65.88 106 TRP A CA 1
ATOM 800 C C . TRP A 1 106 ? -10.757 25.026 -6.432 1.00 65.88 106 TRP A C 1
ATOM 802 O O . TRP A 1 106 ? -11.409 26.067 -6.464 1.00 65.88 106 TRP A O 1
ATOM 812 N N . LYS A 1 107 ? -11.295 23.869 -6.048 1.00 70.06 107 LYS A N 1
ATOM 813 C CA . LYS A 1 107 ? -12.682 23.681 -5.618 1.00 70.06 107 LYS A CA 1
ATOM 814 C C . LYS A 1 107 ? -12.721 23.463 -4.115 1.00 70.06 107 LYS A C 1
ATOM 816 O O . LYS A 1 107 ? -11.955 22.671 -3.580 1.00 70.06 107 LYS A O 1
ATOM 821 N N . LEU A 1 108 ? -13.644 24.119 -3.426 1.00 68.44 108 LEU A N 1
ATOM 822 C CA . LEU A 1 108 ? -13.881 23.866 -2.007 1.00 68.44 108 LEU A CA 1
ATOM 823 C C . LEU A 1 108 ? -14.503 22.468 -1.821 1.00 68.44 108 LEU A C 1
ATOM 825 O O . LEU A 1 108 ? -15.453 22.098 -2.521 1.00 68.44 108 LEU A O 1
ATOM 829 N N . CYS A 1 109 ? -13.976 21.672 -0.890 1.00 64.12 109 CYS A N 1
ATOM 830 C CA . CYS A 1 109 ? -14.564 20.384 -0.528 1.00 64.12 109 CYS A CA 1
ATOM 831 C C . CYS A 1 109 ? -15.970 20.594 0.053 1.00 64.12 109 CYS A C 1
ATOM 833 O O . CYS A 1 109 ? -16.178 21.450 0.914 1.00 64.12 109 CYS A O 1
ATOM 835 N N . LYS A 1 110 ? -16.948 19.775 -0.365 1.00 69.19 110 LYS A N 1
ATOM 836 C CA . LYS A 1 110 ? -18.302 19.822 0.215 1.00 69.19 110 LYS A CA 1
ATOM 837 C C . LYS A 1 110 ? -18.206 19.655 1.737 1.00 69.19 110 LYS A C 1
ATOM 839 O O . LYS A 1 110 ? -17.638 18.671 2.201 1.00 69.19 110 LYS A O 1
ATOM 844 N N . LYS A 1 111 ? -18.815 20.582 2.487 1.00 72.31 111 LYS A N 1
ATOM 845 C CA . LYS A 1 111 ? -18.827 20.629 3.966 1.00 72.31 111 LYS A CA 1
ATOM 846 C C . LYS A 1 111 ? -17.480 20.965 4.631 1.00 72.31 111 LYS A C 1
ATOM 848 O O . LYS A 1 111 ? -17.325 20.710 5.821 1.00 72.31 111 LYS A O 1
ATOM 853 N N . SER A 1 112 ? -16.520 21.536 3.904 1.00 59.16 112 SER A N 1
ATOM 854 C CA . SER A 1 112 ? -15.326 22.137 4.504 1.00 59.16 112 SER A CA 1
ATOM 855 C C . SER A 1 112 ? -15.275 23.626 4.194 1.00 59.16 112 SER A C 1
ATOM 857 O O . SER A 1 112 ? -15.519 24.018 3.061 1.00 59.16 112 SER A O 1
ATOM 859 N N . GLU A 1 113 ? -14.928 24.447 5.183 1.00 67.69 113 GLU A N 1
ATOM 860 C CA . GLU A 1 113 ? -14.723 25.893 4.999 1.00 67.69 113 GLU A CA 1
ATOM 861 C C . GLU A 1 113 ? -13.295 26.241 4.559 1.00 67.69 113 GLU A C 1
ATOM 863 O O . GLU A 1 113 ? -13.026 27.364 4.145 1.00 67.69 113 GLU A O 1
ATOM 868 N N . LYS A 1 114 ? -12.356 25.292 4.672 1.00 60.19 114 LYS A N 1
ATOM 869 C CA . LYS A 1 114 ? -10.916 25.557 4.502 1.00 60.19 114 LYS A CA 1
ATOM 870 C C . LYS A 1 114 ? -10.238 24.621 3.509 1.00 60.19 114 LYS A C 1
ATOM 872 O O . LYS A 1 114 ? -9.229 24.984 2.910 1.00 60.19 114 LYS A O 1
ATOM 877 N N . MET A 1 115 ? -10.773 23.416 3.325 1.00 48.66 115 MET A N 1
ATOM 878 C CA . MET A 1 115 ? -10.147 22.409 2.480 1.00 48.66 115 MET A CA 1
ATOM 879 C C . MET A 1 115 ? -10.533 22.631 1.021 1.00 48.66 115 MET A C 1
ATOM 881 O O . MET A 1 115 ? -11.691 22.455 0.639 1.00 48.66 115 MET A O 1
ATOM 885 N N . HIS A 1 116 ? -9.543 22.987 0.212 1.00 60.09 116 HIS A N 1
ATOM 886 C CA . HIS A 1 116 ? -9.666 23.071 -1.235 1.00 60.09 116 HIS A CA 1
ATOM 887 C C . HIS A 1 116 ? -9.023 21.835 -1.866 1.00 60.09 116 HIS A C 1
ATOM 889 O O . HIS A 1 116 ? -8.018 21.327 -1.373 1.00 60.09 116 HIS A O 1
ATOM 895 N N . TYR A 1 117 ? -9.590 21.359 -2.966 1.00 60.19 117 TYR A N 1
ATOM 896 C CA . TYR A 1 117 ? -9.004 20.327 -3.807 1.00 60.19 117 TYR A CA 1
ATOM 897 C C . TYR A 1 117 ? -8.921 20.837 -5.239 1.00 60.19 117 TYR A C 1
ATOM 899 O O . TYR A 1 117 ? -9.801 21.554 -5.715 1.00 60.19 117 TYR A O 1
ATOM 907 N N . LYS A 1 118 ? -7.868 20.451 -5.949 1.00 54.66 118 LYS A N 1
ATOM 908 C CA . LYS A 1 118 ? -7.749 20.685 -7.382 1.00 54.66 118 LYS A CA 1
ATOM 909 C C . LYS A 1 118 ? -7.708 19.326 -8.059 1.00 54.66 118 LYS A C 1
ATOM 911 O O . LYS A 1 118 ? -6.796 18.541 -7.822 1.00 54.66 118 LYS A O 1
ATOM 916 N N . ALA A 1 119 ? -8.754 19.014 -8.818 1.00 53.81 119 ALA A N 1
ATOM 917 C CA . ALA A 1 119 ? -8.803 17.784 -9.595 1.00 53.81 119 ALA A CA 1
ATOM 918 C C . ALA A 1 119 ? -8.010 17.996 -10.888 1.00 53.81 119 ALA A C 1
ATOM 920 O O . ALA A 1 119 ? -8.338 18.888 -11.672 1.00 53.81 119 ALA A O 1
ATOM 921 N N . TYR A 1 120 ? -6.970 17.191 -11.081 1.00 52.72 120 TYR A N 1
ATOM 922 C CA . TYR A 1 120 ? -6.183 17.150 -12.306 1.00 52.72 120 TYR A CA 1
ATOM 923 C C . TYR A 1 120 ? -6.577 15.912 -13.111 1.00 52.72 120 TYR A C 1
ATOM 925 O O . TYR A 1 120 ? -6.661 14.815 -12.560 1.00 52.72 120 TYR A O 1
ATOM 933 N N . GLY A 1 121 ? -6.832 16.106 -14.405 1.00 52.47 121 GLY A N 1
ATOM 934 C CA . GLY A 1 121 ? -7.221 15.035 -15.318 1.00 52.47 121 GLY A CA 1
ATOM 935 C C . GLY A 1 121 ? -8.638 14.495 -15.095 1.00 52.47 121 GLY A C 1
ATOM 936 O O . GLY A 1 121 ? -9.362 14.857 -14.164 1.00 52.47 121 GLY A O 1
ATOM 937 N N . LYS A 1 122 ? -9.056 13.609 -15.999 1.00 52.16 122 LYS A N 1
ATOM 938 C CA . LYS A 1 122 ? -10.246 12.776 -15.822 1.00 52.16 122 LYS A CA 1
ATOM 939 C C . LYS A 1 122 ? -9.752 11.457 -15.247 1.00 52.16 122 LYS A C 1
ATOM 941 O O . LYS A 1 122 ? -9.095 10.726 -15.970 1.00 52.16 122 LYS A O 1
ATOM 946 N N . PHE A 1 123 ? -10.064 11.161 -13.984 1.00 56.56 123 PHE A N 1
ATOM 947 C CA . PHE A 1 123 ? -9.788 9.835 -13.429 1.00 56.56 123 PHE A CA 1
ATOM 948 C C . PHE A 1 123 ? -10.515 8.801 -14.287 1.00 56.56 123 PHE A C 1
ATOM 950 O O . PHE A 1 123 ? -11.750 8.722 -14.274 1.00 56.56 123 PHE A O 1
ATOM 957 N N . ASN A 1 124 ? -9.761 8.054 -15.082 1.00 62.88 124 ASN A N 1
ATOM 958 C CA . ASN A 1 124 ? -10.307 6.946 -15.825 1.00 62.88 124 ASN A CA 1
ATOM 959 C C . ASN A 1 124 ? -10.210 5.720 -14.926 1.00 62.88 124 ASN A C 1
ATOM 961 O O . ASN A 1 124 ? -9.136 5.173 -14.722 1.00 62.88 124 ASN A O 1
ATOM 965 N N . ALA A 1 125 ? -11.344 5.259 -14.401 1.00 61.66 125 ALA A N 1
ATOM 966 C CA . ALA A 1 125 ? -11.381 4.034 -13.602 1.00 61.66 125 ALA A CA 1
ATOM 967 C C . ALA A 1 125 ? -10.861 2.794 -14.364 1.00 61.66 125 ALA A C 1
ATOM 969 O O . ALA A 1 125 ? -10.614 1.769 -13.740 1.00 61.66 125 ALA A O 1
ATOM 970 N N . ASN A 1 126 ? -10.703 2.895 -15.691 1.00 69.31 126 ASN A N 1
ATOM 971 C CA . ASN A 1 126 ? -10.153 1.860 -16.562 1.00 69.31 126 ASN A CA 1
ATOM 972 C C . ASN A 1 126 ? -8.689 2.120 -16.971 1.00 69.31 126 ASN A C 1
ATOM 974 O O . ASN A 1 126 ? -8.195 1.463 -17.887 1.00 69.31 126 ASN A O 1
ATOM 978 N N . GLU A 1 127 ? -8.005 3.103 -16.375 1.00 82.25 127 GLU A N 1
ATOM 979 C CA . GLU A 1 127 ? -6.562 3.274 -16.564 1.00 82.25 127 GLU A CA 1
ATOM 980 C C . GLU A 1 127 ? -5.818 2.035 -16.069 1.00 82.25 127 GLU A C 1
ATOM 982 O O . GLU A 1 127 ? -6.082 1.531 -14.981 1.00 82.25 127 GLU A O 1
ATOM 987 N N . THR A 1 128 ? -4.870 1.558 -16.876 1.00 90.44 128 THR A N 1
ATOM 988 C CA . THR A 1 128 ? -3.944 0.506 -16.452 1.00 90.44 128 THR A CA 1
ATOM 989 C C . THR A 1 128 ? -2.879 1.136 -15.570 1.00 90.44 128 THR A C 1
ATOM 991 O O . THR A 1 128 ? -2.020 1.870 -16.066 1.00 90.44 128 THR A O 1
ATOM 994 N N . VAL A 1 129 ? -2.936 0.844 -14.276 1.00 93.69 129 VAL A N 1
ATOM 995 C CA . VAL A 1 129 ? -1.967 1.315 -13.293 1.00 93.69 129 VAL A CA 1
ATOM 996 C C . VAL A 1 129 ? -0.755 0.397 -13.260 1.00 93.69 129 VAL A C 1
ATOM 998 O O . VAL A 1 129 ? -0.877 -0.833 -13.259 1.00 93.69 129 VAL A O 1
ATOM 1001 N N . VAL A 1 130 ? 0.420 1.013 -13.215 1.00 96.25 130 VAL A N 1
ATOM 1002 C CA . VAL A 1 130 ? 1.712 0.346 -13.278 1.00 96.25 130 VAL A CA 1
ATOM 1003 C C . VAL A 1 130 ? 2.486 0.619 -11.994 1.00 96.25 130 VAL A C 1
ATOM 1005 O O . VAL A 1 130 ? 2.661 1.767 -11.603 1.00 96.25 130 VAL A O 1
ATOM 1008 N N . GLU A 1 131 ? 2.947 -0.456 -11.366 1.00 97.19 131 GLU A N 1
ATOM 1009 C CA . GLU A 1 131 ? 3.984 -0.430 -10.337 1.00 97.19 131 GLU A CA 1
ATOM 1010 C C . GLU A 1 131 ? 5.339 -0.622 -11.016 1.00 97.19 131 GLU A C 1
ATOM 1012 O O . GLU A 1 131 ? 5.486 -1.466 -11.905 1.00 97.19 131 GLU A O 1
ATOM 1017 N N . MET A 1 132 ? 6.344 0.112 -10.575 1.00 97.56 132 MET A N 1
ATOM 1018 C CA . MET A 1 132 ? 7.707 0.048 -11.057 1.00 97.56 132 MET A CA 1
ATOM 1019 C C . MET A 1 132 ? 8.630 -0.353 -9.918 1.00 97.56 132 MET A C 1
ATOM 1021 O O . MET A 1 132 ? 8.551 0.136 -8.798 1.00 97.56 132 MET A O 1
ATOM 1025 N N . LYS A 1 133 ? 9.533 -1.291 -10.189 1.00 96.88 133 LYS A N 1
ATOM 1026 C CA . LYS A 1 133 ? 10.594 -1.661 -9.251 1.00 96.88 133 LYS A CA 1
ATOM 1027 C C . LYS A 1 133 ? 11.903 -1.793 -10.007 1.00 96.88 133 LYS A C 1
ATOM 1029 O O . LYS A 1 133 ? 11.937 -2.240 -11.151 1.00 96.88 133 LYS A O 1
ATOM 1034 N N . SER A 1 134 ? 13.004 -1.485 -9.335 1.00 96.00 134 SER A N 1
ATOM 1035 C CA . SER A 1 134 ? 14.342 -1.832 -9.808 1.00 96.00 134 SER A CA 1
ATOM 1036 C C . SER A 1 134 ? 15.006 -2.818 -8.853 1.00 96.00 134 SER A C 1
ATOM 1038 O O . SER A 1 134 ? 14.721 -2.844 -7.651 1.00 96.00 134 SER A O 1
ATOM 1040 N N . LYS A 1 135 ? 15.885 -3.670 -9.385 1.00 95.31 135 LYS A N 1
ATOM 1041 C CA . LYS A 1 135 ? 16.641 -4.626 -8.576 1.00 95.31 135 LYS A CA 1
ATOM 1042 C C . LYS A 1 135 ? 18.026 -4.878 -9.161 1.00 95.31 135 LYS A C 1
ATOM 1044 O O . LYS A 1 135 ? 18.208 -5.022 -10.370 1.00 95.31 135 LYS A O 1
ATOM 1049 N N . SER A 1 136 ? 19.008 -4.982 -8.271 1.00 94.75 136 SER A N 1
ATOM 1050 C CA . SER A 1 136 ? 20.360 -5.393 -8.633 1.00 94.75 136 SER A CA 1
ATOM 1051 C C . SER A 1 136 ? 20.363 -6.844 -9.109 1.00 94.75 136 SER A C 1
ATOM 1053 O O . SER A 1 136 ? 19.970 -7.742 -8.366 1.00 94.75 136 SER A O 1
ATOM 1055 N N . ALA A 1 137 ? 20.887 -7.091 -10.307 1.00 94.00 137 ALA A N 1
ATOM 1056 C CA . ALA A 1 137 ? 21.043 -8.436 -10.859 1.00 94.00 137 ALA A CA 1
ATOM 1057 C C . ALA A 1 137 ? 22.031 -9.312 -10.062 1.00 94.00 137 ALA A C 1
ATOM 1059 O O . ALA A 1 137 ? 22.070 -10.522 -10.261 1.00 94.00 137 ALA A O 1
ATOM 1060 N N . PHE A 1 138 ? 22.823 -8.722 -9.155 1.00 91.88 138 PHE A N 1
ATOM 1061 C CA . PHE A 1 138 ? 23.689 -9.469 -8.234 1.00 91.88 138 PHE A CA 1
ATOM 1062 C C . PHE A 1 138 ? 22.914 -10.140 -7.088 1.00 91.88 138 PHE A C 1
ATOM 1064 O O . PHE A 1 138 ? 23.429 -11.071 -6.480 1.00 91.88 138 PHE A O 1
ATOM 1071 N N . PHE A 1 139 ? 21.690 -9.684 -6.801 1.00 90.69 139 PHE A N 1
ATOM 1072 C CA . PHE A 1 139 ? 20.812 -10.236 -5.766 1.00 90.69 139 PHE A CA 1
ATOM 1073 C C . PHE A 1 139 ? 19.470 -10.603 -6.413 1.00 90.69 139 PHE A C 1
ATOM 1075 O O . PHE A 1 139 ? 18.530 -9.803 -6.360 1.00 90.69 139 PHE A O 1
ATOM 1082 N N . PRO A 1 140 ? 19.392 -11.771 -7.078 1.00 86.25 140 PRO A N 1
ATOM 1083 C CA . PRO A 1 140 ? 18.272 -12.122 -7.952 1.00 86.25 140 PRO A CA 1
ATOM 1084 C C . PRO A 1 140 ? 16.957 -12.371 -7.202 1.00 86.25 140 PRO A C 1
ATOM 1086 O O . PRO A 1 140 ? 15.900 -12.415 -7.830 1.00 86.25 140 PRO A O 1
ATOM 1089 N N . ASP A 1 141 ? 16.997 -12.490 -5.874 1.00 92.12 141 ASP A N 1
ATOM 1090 C CA . ASP A 1 141 ? 15.799 -12.649 -5.059 1.00 92.12 141 ASP A CA 1
ATOM 1091 C C . ASP A 1 141 ? 14.972 -11.361 -5.068 1.00 92.12 141 ASP A C 1
ATOM 1093 O O . ASP A 1 141 ? 15.328 -10.325 -4.487 1.00 92.12 141 ASP A O 1
ATOM 1097 N N . PHE A 1 142 ? 13.843 -11.435 -5.765 1.00 93.69 142 PHE A N 1
ATOM 1098 C CA . PHE A 1 142 ? 12.851 -10.376 -5.824 1.00 93.69 142 PHE A CA 1
ATOM 1099 C C . PHE A 1 142 ? 11.745 -10.640 -4.791 1.00 93.69 142 PHE A C 1
ATOM 1101 O O . PHE A 1 142 ? 11.267 -11.774 -4.698 1.00 93.69 142 PHE A O 1
ATOM 1108 N N . PRO A 1 143 ? 11.303 -9.627 -4.020 1.00 93.75 143 PRO A N 1
ATOM 1109 C CA . PRO A 1 143 ? 10.323 -9.805 -2.952 1.00 93.75 143 PRO A CA 1
ATOM 1110 C C . PRO A 1 143 ? 8.888 -9.911 -3.504 1.00 93.75 143 PRO A C 1
ATOM 1112 O O . PRO A 1 143 ? 8.021 -9.092 -3.208 1.00 93.75 143 PRO A O 1
ATOM 1115 N N . TRP A 1 144 ? 8.621 -10.952 -4.301 1.00 96.00 144 TRP A N 1
ATOM 1116 C CA . TRP A 1 144 ? 7.349 -11.166 -5.007 1.00 96.00 144 TRP A CA 1
ATOM 1117 C C . TRP A 1 144 ? 6.128 -11.044 -4.098 1.00 96.00 144 TRP A C 1
ATOM 1119 O O . TRP A 1 144 ? 5.130 -10.446 -4.490 1.00 96.00 144 TRP A O 1
ATOM 1129 N N . ARG A 1 145 ? 6.216 -11.581 -2.875 1.00 95.00 145 ARG A N 1
ATOM 1130 C CA . ARG A 1 145 ? 5.122 -11.571 -1.900 1.00 95.00 145 ARG A CA 1
ATOM 1131 C C . ARG A 1 145 ? 4.720 -10.153 -1.487 1.00 95.00 145 ARG A C 1
ATOM 1133 O O . ARG A 1 145 ? 3.540 -9.826 -1.560 1.00 95.00 145 ARG A O 1
ATOM 1140 N N . SER A 1 146 ? 5.665 -9.303 -1.075 1.00 93.31 146 SER A N 1
ATOM 1141 C CA . SER A 1 146 ? 5.336 -7.936 -0.645 1.00 93.31 146 SER A CA 1
ATOM 1142 C C . SER A 1 146 ? 4.915 -7.061 -1.824 1.00 93.31 146 SER A C 1
ATOM 1144 O O . SER A 1 146 ? 3.932 -6.332 -1.708 1.00 93.31 146 SER A O 1
ATOM 1146 N N . THR A 1 147 ? 5.567 -7.202 -2.985 1.00 96.44 147 THR A N 1
ATOM 1147 C CA . THR A 1 147 ? 5.150 -6.517 -4.218 1.00 96.44 147 THR A CA 1
ATOM 1148 C C . THR A 1 147 ? 3.729 -6.902 -4.621 1.00 96.44 147 THR A C 1
ATOM 1150 O O . THR A 1 147 ? 2.932 -6.033 -4.952 1.00 96.44 147 THR A O 1
ATOM 1153 N N . PHE A 1 148 ? 3.362 -8.181 -4.531 1.00 97.56 148 PHE A N 1
ATOM 1154 C CA . PHE A 1 148 ? 1.999 -8.619 -4.813 1.00 97.56 148 PHE A CA 1
ATOM 1155 C C . PHE A 1 148 ? 0.966 -7.977 -3.885 1.00 97.56 148 PHE A C 1
ATOM 1157 O O . PHE A 1 148 ? -0.055 -7.504 -4.373 1.00 97.56 148 PHE A O 1
ATOM 1164 N N . TYR A 1 149 ? 1.207 -7.932 -2.569 1.00 96.12 149 TYR A N 1
ATOM 1165 C CA . TYR A 1 149 ? 0.264 -7.290 -1.646 1.00 96.12 149 TYR A CA 1
ATOM 1166 C C . TYR A 1 149 ? 0.167 -5.782 -1.871 1.00 96.12 149 TYR A C 1
ATOM 1168 O O . TYR A 1 149 ? -0.940 -5.242 -1.816 1.00 96.12 149 TYR A O 1
ATOM 1176 N N . GLN A 1 150 ? 1.286 -5.123 -2.191 1.00 95.19 150 GLN A N 1
ATOM 1177 C CA . GLN A 1 150 ? 1.290 -3.721 -2.606 1.00 95.19 150 GLN A CA 1
ATOM 1178 C C . GLN A 1 150 ? 0.410 -3.529 -3.849 1.00 95.19 150 GLN A C 1
ATOM 1180 O O . GLN A 1 150 ? -0.497 -2.702 -3.829 1.00 95.19 150 GLN A O 1
ATOM 1185 N N . MET A 1 151 ? 0.582 -4.359 -4.882 1.00 96.75 151 MET A N 1
ATOM 1186 C CA . MET A 1 151 ? -0.247 -4.308 -6.088 1.00 96.75 151 MET A CA 1
ATOM 1187 C C . MET A 1 151 ? -1.722 -4.631 -5.808 1.00 96.75 151 MET A C 1
ATOM 1189 O O . MET A 1 151 ? -2.609 -3.980 -6.350 1.00 96.75 151 MET A O 1
ATOM 1193 N N . LEU A 1 152 ? -2.012 -5.624 -4.963 1.00 96.00 152 LEU A N 1
ATOM 1194 C CA . LEU A 1 152 ? -3.370 -6.083 -4.658 1.00 96.00 152 LEU A CA 1
ATOM 1195 C C . LEU A 1 152 ? -4.175 -5.008 -3.923 1.00 96.00 152 LEU A C 1
ATOM 1197 O O . LEU A 1 152 ? -5.280 -4.663 -4.348 1.00 96.00 152 LEU A O 1
ATOM 1201 N N . LEU A 1 153 ? -3.624 -4.486 -2.825 1.00 93.56 153 LEU A N 1
ATOM 1202 C CA . LEU A 1 153 ? -4.260 -3.438 -2.021 1.00 93.56 153 LEU A CA 1
ATOM 1203 C C . LEU A 1 153 ? -4.241 -2.103 -2.753 1.00 93.56 153 LEU A C 1
ATOM 1205 O O . LEU A 1 153 ? -5.187 -1.322 -2.672 1.00 93.56 153 LEU A O 1
ATOM 1209 N N . GLY A 1 154 ? -3.179 -1.887 -3.516 1.00 93.38 154 GLY A N 1
ATOM 1210 C CA . GLY A 1 154 ? -3.020 -0.743 -4.368 1.00 93.38 154 GLY A CA 1
ATOM 1211 C C . GLY A 1 154 ? -3.827 -0.820 -5.646 1.00 93.38 154 GLY A C 1
ATOM 1212 O O . GLY A 1 154 ? -3.793 0.188 -6.303 1.00 93.38 154 GLY A O 1
ATOM 1213 N N . LYS A 1 155 ? -4.538 -1.907 -6.008 1.00 93.88 155 LYS A N 1
ATOM 1214 C CA . LYS A 1 155 ? -5.268 -2.121 -7.290 1.00 93.88 155 LYS A CA 1
ATOM 1215 C C . LYS A 1 155 ? -4.436 -1.906 -8.566 1.00 93.88 155 LYS A C 1
ATOM 1217 O O . LYS A 1 155 ? -4.916 -1.314 -9.532 1.00 93.88 155 LYS A O 1
ATOM 1222 N N . VAL A 1 156 ? -3.168 -2.294 -8.549 1.00 95.06 156 VAL A N 1
ATOM 1223 C CA . VAL A 1 156 ? -2.236 -2.154 -9.678 1.00 95.06 156 VAL A CA 1
ATOM 1224 C C . VAL A 1 156 ? -2.429 -3.298 -10.676 1.00 95.06 156 VAL A C 1
ATOM 1226 O O . VAL A 1 156 ? -2.554 -4.455 -10.278 1.00 95.06 156 VAL A O 1
ATOM 1229 N N . ASP A 1 157 ? -2.395 -2.988 -11.971 1.00 95.81 157 ASP A N 1
ATOM 1230 C CA . ASP A 1 157 ? -2.644 -3.946 -13.051 1.00 95.81 157 ASP A CA 1
ATOM 1231 C C . ASP A 1 157 ? -1.371 -4.644 -13.549 1.00 95.81 157 ASP A C 1
ATOM 1233 O O . ASP A 1 157 ? -1.409 -5.811 -13.961 1.00 95.81 157 ASP A O 1
ATOM 1237 N N . LYS A 1 158 ? -0.233 -3.940 -13.520 1.00 97.00 158 LYS A N 1
ATOM 1238 C CA . LYS A 1 158 ? 1.054 -4.423 -14.036 1.00 97.00 158 LYS A CA 1
ATOM 1239 C C . LYS A 1 158 ? 2.234 -4.028 -13.155 1.00 97.00 158 LYS A C 1
ATOM 1241 O O . LYS A 1 158 ? 2.211 -2.995 -12.502 1.00 97.00 158 LYS A O 1
ATOM 1246 N N . LEU A 1 159 ? 3.281 -4.842 -13.199 1.00 98.25 159 LEU A N 1
ATOM 1247 C CA . LEU A 1 159 ? 4.598 -4.558 -12.641 1.00 98.25 159 LEU A CA 1
ATOM 1248 C C . LEU A 1 159 ? 5.609 -4.414 -13.782 1.00 98.25 159 LEU A C 1
ATOM 1250 O O . LEU A 1 159 ? 5.725 -5.315 -14.611 1.00 98.25 159 LEU A O 1
ATOM 1254 N N . VAL A 1 160 ? 6.384 -3.335 -13.780 1.00 98.00 160 VAL A N 1
ATOM 1255 C CA . VAL A 1 160 ? 7.565 -3.148 -14.629 1.00 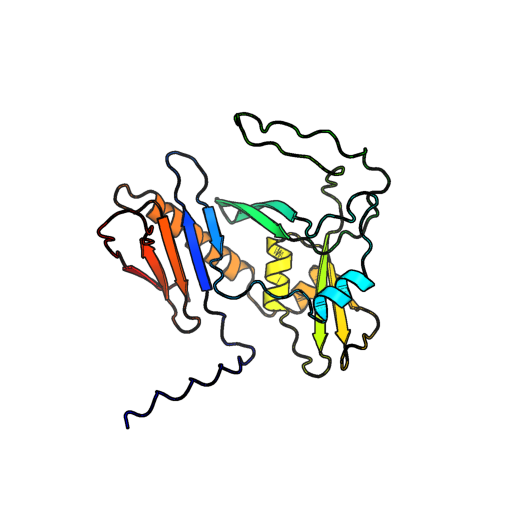98.00 160 VAL A CA 1
ATOM 1256 C C . VAL A 1 160 ? 8.809 -3.281 -13.755 1.00 98.00 160 VAL A C 1
ATOM 1258 O O . VAL A 1 160 ? 9.004 -2.526 -12.806 1.00 98.00 160 VAL A O 1
ATOM 1261 N N . LEU A 1 161 ? 9.660 -4.260 -14.060 1.00 97.81 161 LEU A N 1
ATOM 1262 C CA . LEU A 1 161 ? 10.851 -4.579 -13.278 1.00 97.81 161 LEU A CA 1
ATOM 1263 C C . LEU A 1 161 ? 12.129 -4.326 -14.081 1.00 97.81 161 LEU A C 1
ATOM 1265 O O . LEU A 1 161 ? 12.422 -5.040 -15.045 1.00 97.81 161 LEU A O 1
ATOM 1269 N N . GLY A 1 162 ? 12.914 -3.345 -13.640 1.00 97.38 162 GLY A N 1
ATOM 1270 C CA . GLY A 1 162 ? 14.238 -3.037 -14.172 1.00 97.38 162 GLY A CA 1
ATOM 1271 C C . GLY A 1 162 ? 15.344 -3.798 -13.443 1.00 97.38 162 GLY A C 1
ATOM 1272 O O . GLY A 1 162 ? 15.644 -3.515 -12.281 1.00 97.38 162 GLY A O 1
ATOM 1273 N N . TRP A 1 163 ? 15.998 -4.737 -14.126 1.00 96.88 163 TRP A N 1
ATOM 1274 C CA . TRP A 1 163 ? 17.210 -5.378 -13.610 1.00 96.88 163 TRP A CA 1
ATOM 1275 C C . TRP A 1 163 ? 18.434 -4.552 -13.980 1.00 96.88 163 TRP A C 1
ATOM 1277 O O . TRP A 1 163 ? 18.602 -4.198 -15.146 1.00 96.88 163 TRP A O 1
ATOM 1287 N N . HIS A 1 164 ? 19.310 -4.275 -13.014 1.00 96.00 164 HIS A N 1
ATOM 1288 C CA . HIS A 1 164 ? 20.517 -3.494 -13.274 1.00 96.00 164 HIS A CA 1
ATOM 1289 C C . HIS A 1 164 ? 21.799 -4.152 -12.762 1.00 96.00 164 HIS A C 1
ATOM 1291 O O . HIS A 1 164 ? 21.832 -4.817 -11.725 1.00 96.00 164 HIS A O 1
ATOM 1297 N N . LYS A 1 165 ? 22.905 -3.893 -13.459 1.00 95.75 165 LYS A N 1
ATOM 1298 C CA . LYS A 1 165 ? 24.271 -4.251 -13.060 1.00 95.75 165 LYS A CA 1
ATOM 1299 C C . LYS A 1 165 ? 25.059 -2.958 -12.894 1.00 95.75 165 LYS A C 1
ATOM 1301 O O . LYS A 1 165 ? 25.392 -2.307 -13.875 1.00 95.75 165 LYS A O 1
ATOM 1306 N N . LYS A 1 166 ? 25.322 -2.561 -11.641 1.00 91.62 166 LYS A N 1
ATOM 1307 C CA . LYS A 1 166 ? 26.041 -1.310 -11.303 1.00 91.62 166 LYS A CA 1
ATOM 1308 C C . LYS A 1 166 ? 25.443 -0.060 -11.988 1.00 91.62 166 LYS A C 1
ATOM 1310 O O . LYS A 1 166 ? 26.162 0.723 -12.592 1.00 91.62 166 LYS A O 1
ATOM 1315 N N . GLY A 1 167 ? 24.117 0.090 -11.932 1.00 90.56 167 GLY A N 1
ATOM 1316 C CA . GLY A 1 167 ? 23.382 1.213 -12.532 1.00 90.56 167 GLY A CA 1
ATOM 1317 C C . GLY A 1 167 ? 23.081 1.082 -14.031 1.00 90.56 167 GLY A C 1
ATOM 1318 O O . GLY A 1 167 ? 22.258 1.830 -14.537 1.00 90.56 167 GLY A O 1
ATOM 1319 N N . SER A 1 168 ? 23.678 0.120 -14.744 1.00 94.00 168 SER A N 1
ATOM 1320 C CA . SER A 1 168 ? 23.304 -0.173 -16.136 1.00 94.00 168 SER A CA 1
ATOM 1321 C C . SER A 1 168 ? 22.110 -1.122 -16.178 1.00 94.00 168 SER A C 1
ATOM 1323 O O . SER A 1 168 ? 22.207 -2.236 -15.657 1.00 94.00 168 SER A O 1
ATOM 1325 N N . PHE A 1 169 ? 21.003 -0.688 -16.778 1.00 95.38 169 PHE A N 1
ATOM 1326 C CA . PHE A 1 169 ? 19.765 -1.461 -16.869 1.00 95.38 169 PHE A CA 1
ATOM 1327 C C . PHE A 1 169 ? 19.732 -2.370 -18.098 1.00 95.38 169 PHE A C 1
ATOM 1329 O O . PHE A 1 169 ? 20.127 -1.983 -19.196 1.00 95.38 169 PHE A O 1
ATOM 1336 N N . GLU A 1 170 ? 19.227 -3.584 -17.905 1.00 94.00 170 GLU A N 1
ATOM 1337 C CA . GLU A 1 170 ? 18.709 -4.416 -18.991 1.00 94.00 170 GLU A CA 1
ATOM 1338 C C . GLU A 1 170 ? 17.314 -3.904 -19.404 1.00 94.00 170 GLU A C 1
ATOM 1340 O O . GLU A 1 170 ? 16.675 -3.192 -18.620 1.00 94.00 170 GLU A O 1
ATOM 1345 N N . PRO A 1 171 ? 16.803 -4.261 -20.600 1.00 95.56 171 PRO A N 1
ATOM 1346 C CA . PRO A 1 171 ? 15.428 -3.944 -20.972 1.00 95.56 171 PRO A CA 1
ATOM 1347 C C . PRO A 1 171 ? 14.435 -4.358 -19.866 1.00 95.56 171 PRO A C 1
ATOM 1349 O O . PRO A 1 171 ? 14.515 -5.499 -19.386 1.00 95.56 171 PRO A O 1
ATOM 1352 N N . PRO A 1 172 ? 13.520 -3.464 -19.440 1.00 96.94 172 PRO A N 1
ATOM 1353 C CA . PRO A 1 172 ? 12.564 -3.767 -18.383 1.00 96.94 172 PRO A CA 1
ATOM 1354 C C . PRO A 1 172 ? 11.711 -4.988 -18.717 1.00 96.94 172 PRO A C 1
ATOM 1356 O O . PRO A 1 172 ? 11.323 -5.200 -19.866 1.00 96.94 172 PRO A O 1
ATOM 1359 N N . LYS A 1 173 ? 11.389 -5.783 -17.697 1.00 97.69 173 LYS A N 1
ATOM 1360 C CA . LYS A 1 173 ? 10.446 -6.897 -17.825 1.00 97.69 173 LYS A CA 1
ATOM 1361 C C . LYS A 1 173 ? 9.087 -6.479 -17.296 1.00 97.69 173 LYS A C 1
ATOM 1363 O O . LYS A 1 173 ? 8.994 -6.007 -16.167 1.00 97.69 173 LYS A O 1
ATOM 1368 N N . GLU A 1 174 ? 8.047 -6.711 -18.082 1.00 97.88 174 GLU A N 1
ATOM 1369 C CA . GLU A 1 174 ? 6.667 -6.505 -17.653 1.00 97.88 174 GLU A CA 1
ATOM 1370 C C . GLU A 1 174 ? 6.066 -7.798 -17.106 1.00 97.88 174 GLU A C 1
ATOM 1372 O O . GLU A 1 174 ? 6.311 -8.887 -17.627 1.00 97.88 174 GLU A O 1
ATOM 1377 N N . TYR A 1 175 ? 5.240 -7.660 -16.075 1.00 98.25 175 TYR A N 1
ATOM 1378 C CA . TYR A 1 175 ? 4.419 -8.727 -15.528 1.00 98.25 175 TYR A CA 1
ATOM 1379 C C . TYR A 1 175 ? 3.004 -8.203 -15.327 1.00 98.25 175 TYR A C 1
ATOM 1381 O O . TYR A 1 175 ? 2.787 -7.154 -14.725 1.00 98.25 175 TYR A O 1
ATOM 1389 N N . THR A 1 176 ? 2.018 -8.959 -15.783 1.00 98.00 176 THR A N 1
ATOM 1390 C CA . THR A 1 176 ? 0.622 -8.745 -15.398 1.00 98.00 176 THR A CA 1
ATOM 1391 C C . THR A 1 176 ? 0.414 -9.079 -13.921 1.00 98.00 176 THR A C 1
ATOM 1393 O O . THR A 1 176 ? 1.139 -9.895 -13.342 1.00 98.00 176 THR A O 1
ATOM 1396 N N . PHE A 1 177 ? -0.638 -8.531 -13.310 1.00 97.06 177 PHE A N 1
ATOM 1397 C CA . PHE A 1 177 ? -1.041 -8.890 -11.948 1.00 97.06 177 PHE A CA 1
ATOM 1398 C C . PHE A 1 177 ? -1.156 -10.415 -11.736 1.00 97.06 177 PHE A C 1
ATOM 1400 O O . PHE A 1 177 ? -0.695 -10.949 -10.727 1.00 97.06 177 PHE A O 1
ATOM 1407 N N . SER A 1 178 ? -1.716 -11.146 -12.712 1.00 98.00 178 SER A N 1
ATOM 1408 C CA . SER A 1 178 ? -1.847 -12.612 -12.649 1.00 98.00 178 SER A CA 1
ATOM 1409 C C . SER A 1 178 ? -0.490 -13.323 -12.648 1.00 98.00 178 SER A C 1
ATOM 1411 O O . SER A 1 178 ? -0.287 -14.289 -11.913 1.00 98.00 178 SER A O 1
ATOM 1413 N N . GLU A 1 179 ? 0.468 -12.844 -13.438 1.00 98.38 179 GLU A N 1
ATOM 1414 C CA . GLU A 1 179 ? 1.824 -13.392 -13.462 1.00 98.38 179 GLU A CA 1
ATOM 1415 C C . GLU A 1 179 ? 2.575 -13.128 -12.160 1.00 98.38 179 GLU A C 1
ATOM 1417 O O . GLU A 1 179 ? 3.289 -14.016 -11.687 1.00 98.38 179 GLU A O 1
ATOM 1422 N N . VAL A 1 180 ? 2.392 -11.954 -11.554 1.00 98.25 180 VAL A N 1
ATOM 1423 C CA . VAL A 1 180 ? 2.918 -11.668 -10.214 1.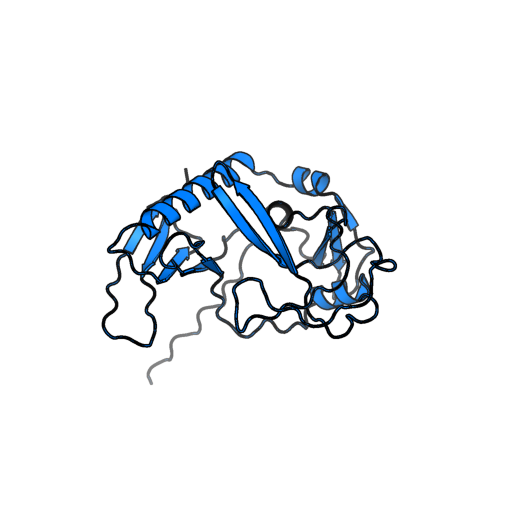00 98.25 180 VAL A CA 1
ATOM 1424 C C . VAL A 1 180 ? 2.279 -12.615 -9.194 1.00 98.25 180 VAL A C 1
ATOM 1426 O O . VAL A 1 180 ? 3.002 -13.284 -8.459 1.00 98.25 180 VAL A O 1
ATOM 1429 N N . ARG A 1 181 ? 0.947 -12.788 -9.210 1.00 97.25 181 ARG A N 1
ATOM 1430 C CA . ARG A 1 181 ? 0.231 -13.718 -8.313 1.00 97.25 181 ARG A CA 1
ATOM 1431 C C . ARG A 1 181 ? 0.756 -15.153 -8.392 1.00 97.25 181 ARG A C 1
ATOM 1433 O O . ARG A 1 181 ? 0.872 -15.797 -7.352 1.00 97.25 181 ARG A O 1
ATOM 1440 N N . LYS A 1 182 ? 1.067 -15.652 -9.595 1.00 97.81 182 LYS A N 1
ATOM 1441 C CA . LYS A 1 182 ? 1.610 -17.010 -9.817 1.00 97.81 182 LYS A CA 1
ATOM 1442 C C . LYS A 1 182 ? 2.994 -17.224 -9.197 1.00 97.81 182 LYS A C 1
ATOM 1444 O O . LYS A 1 182 ? 3.386 -18.366 -9.000 1.00 97.81 182 LYS A O 1
ATOM 1449 N N . ARG A 1 183 ? 3.737 -16.150 -8.918 1.00 97.38 183 ARG A N 1
ATOM 1450 C CA . ARG A 1 183 ? 5.068 -16.196 -8.288 1.00 97.38 183 ARG A CA 1
ATOM 1451 C C . ARG A 1 183 ? 5.013 -16.105 -6.764 1.00 97.38 183 ARG A C 1
ATOM 1453 O O . ARG A 1 183 ? 6.050 -16.196 -6.117 1.00 97.38 183 ARG A O 1
ATOM 1460 N N . VAL A 1 184 ? 3.825 -15.904 -6.197 1.00 95.69 184 VAL A N 1
ATOM 1461 C CA . VAL A 1 184 ? 3.623 -15.804 -4.753 1.00 95.69 184 VAL A CA 1
ATOM 1462 C C . VAL A 1 184 ? 3.147 -17.136 -4.204 1.00 95.69 184 VAL A C 1
ATOM 1464 O O . VAL A 1 184 ? 2.011 -17.550 -4.449 1.00 95.69 184 VAL A O 1
ATOM 1467 N N . ASP A 1 185 ? 4.010 -17.757 -3.412 1.00 94.12 185 ASP A N 1
ATOM 1468 C CA . ASP A 1 185 ? 3.667 -18.887 -2.558 1.00 94.12 185 ASP A CA 1
ATOM 1469 C C . ASP A 1 185 ? 3.111 -18.363 -1.221 1.00 94.12 185 ASP A C 1
ATOM 1471 O O . ASP A 1 185 ? 3.843 -18.133 -0.259 1.00 94.12 185 ASP A O 1
ATOM 1475 N N . ASP A 1 186 ? 1.820 -18.023 -1.208 1.00 92.44 186 ASP A N 1
ATOM 1476 C CA . ASP A 1 186 ? 1.097 -17.574 -0.012 1.00 92.44 186 ASP A CA 1
ATOM 1477 C C . ASP A 1 186 ? -0.405 -17.870 -0.147 1.00 92.44 186 ASP A C 1
ATOM 1479 O O . ASP A 1 186 ? -0.987 -17.806 -1.243 1.00 92.44 186 ASP A O 1
ATOM 1483 N N . ASP A 1 187 ? -1.045 -18.132 0.992 1.00 93.75 187 ASP A N 1
ATOM 1484 C CA . ASP A 1 187 ? -2.499 -18.237 1.106 1.00 93.75 187 ASP A CA 1
ATOM 1485 C C . ASP A 1 187 ? -3.089 -16.831 1.275 1.00 93.75 187 ASP A C 1
ATOM 1487 O O . ASP A 1 187 ? -3.363 -16.351 2.378 1.00 93.75 187 ASP A O 1
ATOM 1491 N N . VAL A 1 188 ? -3.236 -16.149 0.138 1.00 92.19 188 VAL A N 1
ATOM 1492 C CA . VAL A 1 188 ? -3.724 -14.765 0.058 1.00 92.19 188 VAL A CA 1
ATOM 1493 C C . VAL A 1 188 ? -5.076 -14.601 0.748 1.00 92.19 188 VAL A C 1
ATOM 1495 O O . VAL A 1 188 ? -5.283 -13.623 1.466 1.00 92.19 188 VAL A O 1
ATOM 1498 N N . ASP A 1 189 ? -5.981 -15.567 0.593 1.00 92.69 189 ASP A N 1
ATOM 1499 C CA . ASP A 1 189 ? -7.308 -15.489 1.197 1.00 92.69 189 ASP A CA 1
ATOM 1500 C C . ASP A 1 189 ? -7.229 -15.625 2.721 1.00 92.69 189 ASP A C 1
ATOM 1502 O O . ASP A 1 189 ? -7.903 -14.878 3.437 1.00 92.69 189 ASP A O 1
ATOM 1506 N N . LYS A 1 190 ? -6.376 -16.523 3.245 1.00 92.38 190 LYS A N 1
ATOM 1507 C CA . LYS A 1 190 ? -6.086 -16.586 4.687 1.00 92.38 190 LYS A CA 1
ATOM 1508 C C . LYS A 1 190 ? -5.539 -15.251 5.186 1.00 92.38 190 LYS A C 1
ATOM 1510 O O . LYS A 1 190 ? -6.052 -14.748 6.185 1.00 92.38 190 LYS A O 1
ATOM 1515 N N . ARG A 1 191 ? -4.575 -14.635 4.490 1.00 90.81 191 ARG A N 1
ATOM 1516 C CA . ARG A 1 191 ? -4.000 -13.338 4.904 1.00 90.81 191 ARG A CA 1
ATOM 1517 C C . ARG A 1 191 ? -5.022 -12.206 4.898 1.00 90.81 191 ARG A C 1
ATOM 1519 O O . ARG A 1 191 ? -5.079 -11.442 5.858 1.00 90.81 191 ARG A O 1
ATOM 1526 N N . LEU A 1 192 ? -5.875 -12.117 3.878 1.00 90.62 192 LEU A N 1
ATOM 1527 C CA . LEU A 1 192 ? -6.935 -11.104 3.828 1.00 90.62 192 LEU A CA 1
ATOM 1528 C C . LEU A 1 192 ? -7.985 -11.308 4.928 1.00 90.62 192 LEU A C 1
ATOM 1530 O O . LEU A 1 192 ? -8.448 -10.328 5.512 1.00 90.62 192 LEU A O 1
ATOM 1534 N N . ARG A 1 193 ? -8.332 -12.560 5.261 1.00 91.62 193 ARG A N 1
ATOM 1535 C CA . ARG A 1 193 ? -9.203 -12.857 6.412 1.00 91.62 193 ARG A CA 1
ATOM 1536 C C . ARG A 1 193 ? -8.555 -12.446 7.733 1.00 91.62 193 ARG A C 1
ATOM 1538 O O . ARG A 1 193 ? -9.231 -11.826 8.551 1.00 91.62 193 ARG A O 1
ATOM 1545 N N . GLN A 1 194 ? -7.268 -12.746 7.923 1.00 89.81 194 GLN A N 1
ATOM 1546 C CA . GLN A 1 194 ? -6.504 -12.330 9.106 1.00 89.81 194 GLN A CA 1
ATOM 1547 C C . GLN A 1 194 ? -6.473 -10.802 9.238 1.00 89.81 194 GLN A C 1
ATOM 1549 O O . GLN A 1 194 ? -6.796 -10.276 10.301 1.00 89.81 194 GLN A O 1
ATOM 1554 N N . LEU A 1 195 ? -6.192 -10.082 8.147 1.00 91.06 195 LEU A N 1
ATOM 1555 C CA . LEU A 1 195 ? -6.230 -8.619 8.122 1.00 91.06 195 LEU A CA 1
ATOM 1556 C C . LEU A 1 195 ? -7.626 -8.078 8.463 1.00 91.06 195 LEU A C 1
ATOM 1558 O O . LEU A 1 195 ? -7.752 -7.174 9.284 1.00 91.06 195 LEU A O 1
ATOM 1562 N N . GLY A 1 196 ? -8.683 -8.641 7.872 1.00 93.19 196 GLY A N 1
ATOM 1563 C CA . GLY A 1 196 ? -10.061 -8.244 8.171 1.00 93.19 196 GLY A CA 1
ATOM 1564 C C . GLY A 1 196 ? -10.443 -8.471 9.637 1.00 93.19 196 GLY A C 1
ATOM 1565 O O . GLY A 1 196 ? -11.063 -7.605 10.251 1.00 93.19 196 GLY A O 1
ATOM 1566 N N . ALA A 1 197 ? -10.047 -9.608 10.216 1.00 91.50 197 ALA A N 1
ATOM 1567 C CA . ALA A 1 197 ? -10.270 -9.907 11.629 1.00 91.50 197 ALA A CA 1
ATOM 1568 C C . ALA A 1 197 ? -9.517 -8.930 12.546 1.00 91.50 197 ALA A C 1
ATOM 1570 O O . ALA A 1 197 ? -10.117 -8.384 13.472 1.00 91.50 197 ALA A O 1
ATOM 1571 N N . LEU A 1 198 ? -8.243 -8.656 12.245 1.00 90.12 198 LEU A N 1
ATOM 1572 C CA . LEU A 1 198 ? -7.430 -7.686 12.975 1.00 90.12 198 LEU A CA 1
ATOM 1573 C C . LEU A 1 198 ? -8.063 -6.289 12.942 1.00 90.12 198 LEU A C 1
ATOM 1575 O O . LEU A 1 198 ? -8.271 -5.678 13.987 1.00 90.12 198 LEU A O 1
ATOM 1579 N N . LEU A 1 199 ? -8.418 -5.792 11.755 1.00 92.38 199 LEU A N 1
ATOM 1580 C CA . LEU A 1 199 ? -9.022 -4.468 11.605 1.00 92.38 199 LEU A CA 1
ATOM 1581 C C . LEU A 1 199 ? -10.351 -4.360 12.356 1.00 92.38 199 LEU A C 1
ATOM 1583 O O . LEU A 1 199 ? -10.587 -3.351 13.015 1.00 92.38 199 LEU A O 1
ATOM 1587 N N . ARG A 1 200 ? -11.199 -5.397 12.317 1.00 93.06 200 ARG A N 1
ATOM 1588 C CA . ARG A 1 200 ? -12.459 -5.411 13.074 1.00 93.06 200 ARG A CA 1
ATOM 1589 C C . ARG A 1 200 ? -12.210 -5.275 14.572 1.00 93.06 200 ARG A C 1
ATOM 1591 O O . ARG A 1 200 ? -12.845 -4.450 15.220 1.00 93.06 200 ARG A O 1
ATOM 1598 N N . ARG A 1 201 ? -11.242 -6.020 15.098 1.00 89.00 201 ARG A N 1
ATOM 1599 C CA . ARG A 1 201 ? -10.889 -5.972 16.517 1.00 89.00 201 ARG A CA 1
ATOM 1600 C C . ARG A 1 201 ? -10.347 -4.603 16.928 1.00 89.00 201 ARG A C 1
ATOM 1602 O O . ARG A 1 201 ? -10.72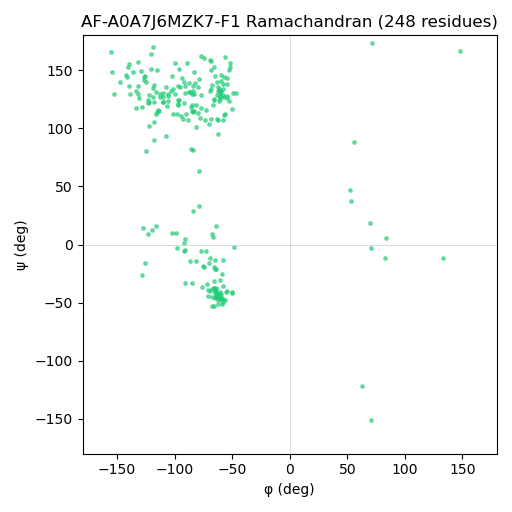9 -4.076 17.966 1.00 89.00 201 ARG A O 1
ATOM 1609 N N . LEU A 1 202 ? -9.538 -3.970 16.079 1.00 88.44 202 LEU A N 1
ATOM 1610 C CA . LEU A 1 202 ? -9.073 -2.598 16.309 1.00 88.44 202 LEU A CA 1
ATOM 1611 C C . LEU A 1 202 ? -10.223 -1.580 16.311 1.00 88.44 202 LEU A C 1
ATOM 1613 O O . LEU A 1 202 ? -10.212 -0.655 17.122 1.00 88.44 202 LEU A O 1
ATOM 1617 N N . LEU A 1 203 ? -11.235 -1.758 15.453 1.00 89.56 203 LEU A N 1
ATOM 1618 C CA . LEU A 1 203 ? -12.454 -0.942 15.493 1.00 89.56 203 LEU A CA 1
ATOM 1619 C C . LEU A 1 203 ? -13.238 -1.161 16.796 1.00 89.56 203 LEU A C 1
ATOM 1621 O O . LEU A 1 203 ? -13.749 -0.199 17.361 1.00 89.56 203 LEU A O 1
ATOM 1625 N N . GLU A 1 204 ? -13.355 -2.404 17.267 1.00 88.94 204 GLU A N 1
ATOM 1626 C CA . GLU A 1 204 ? -14.035 -2.740 18.526 1.00 88.94 204 GLU A CA 1
ATOM 1627 C C . GLU A 1 204 ? -13.330 -2.117 19.734 1.00 88.94 204 GLU A C 1
ATOM 1629 O O . GLU A 1 204 ? -13.990 -1.483 20.557 1.00 88.94 204 GLU A O 1
ATOM 1634 N N . VAL A 1 205 ? -11.998 -2.213 19.800 1.00 85.44 205 VAL A N 1
ATOM 1635 C CA . VAL A 1 205 ? -11.185 -1.534 20.822 1.00 85.44 205 VAL A CA 1
ATOM 1636 C C . VAL A 1 205 ? -11.392 -0.022 20.743 1.00 85.44 205 VAL A C 1
ATOM 1638 O O . VAL A 1 205 ? -11.662 0.614 21.755 1.00 85.44 205 VAL A O 1
ATOM 1641 N N . GLY A 1 206 ? -11.350 0.568 19.545 1.00 83.44 206 GLY A N 1
ATOM 1642 C CA . GLY A 1 206 ? -11.510 2.015 19.390 1.00 83.44 206 GLY A CA 1
ATOM 1643 C C . GLY A 1 206 ? -12.894 2.562 19.769 1.00 83.44 206 GLY A C 1
ATOM 1644 O O . GLY A 1 206 ? -13.024 3.753 20.050 1.00 83.44 206 GLY A O 1
ATOM 1645 N N . LYS A 1 207 ? -13.926 1.710 19.810 1.00 84.62 207 LYS A N 1
ATOM 1646 C CA . LYS A 1 207 ? -15.292 2.085 20.213 1.00 84.62 207 LYS A CA 1
ATOM 1647 C C . LYS A 1 207 ? -15.503 2.135 21.726 1.00 84.62 207 LYS A C 1
ATOM 1649 O O . LYS A 1 207 ? -16.520 2.671 22.158 1.00 84.62 207 LYS A O 1
ATOM 1654 N N . GLN A 1 208 ? -14.594 1.580 22.523 1.00 86.00 208 GLN A N 1
ATOM 1655 C CA . GLN A 1 208 ? -14.709 1.613 23.980 1.00 86.00 208 GLN A CA 1
ATOM 1656 C C . GLN A 1 208 ? -14.555 3.057 24.494 1.00 86.00 208 GLN A C 1
ATOM 1658 O O . GLN A 1 208 ? -13.709 3.819 24.016 1.00 86.00 208 GLN A O 1
ATOM 1663 N N . GLU A 1 209 ? -15.402 3.457 25.446 1.00 81.00 209 GLU A N 1
ATOM 1664 C CA . GLU A 1 209 ? -15.465 4.845 25.936 1.00 81.00 209 GLU A CA 1
ATOM 1665 C C . GLU A 1 209 ? -14.188 5.274 26.668 1.00 81.00 209 GLU A C 1
ATOM 1667 O O . GLU A 1 209 ? -13.786 6.433 26.585 1.00 81.00 209 GLU A O 1
ATOM 1672 N N . ASP A 1 210 ? -13.522 4.332 27.334 1.00 84.31 210 ASP A N 1
ATOM 1673 C CA . ASP A 1 210 ? -12.326 4.545 28.147 1.00 84.31 210 ASP A CA 1
ATOM 1674 C C . ASP A 1 210 ? -11.010 4.375 27.369 1.00 84.31 210 ASP A C 1
ATOM 1676 O O . ASP A 1 210 ? -9.924 4.453 27.952 1.00 84.31 210 ASP A O 1
ATOM 1680 N N . ILE A 1 211 ? -11.085 4.155 26.051 1.00 79.88 211 ILE A N 1
ATOM 1681 C CA . ILE A 1 211 ? -9.904 4.011 25.204 1.00 79.88 211 ILE A CA 1
ATOM 1682 C C . ILE A 1 211 ? -9.423 5.379 24.700 1.00 79.88 211 ILE A C 1
ATOM 1684 O O . ILE A 1 211 ? -10.213 6.168 24.162 1.00 79.88 211 ILE A O 1
ATOM 1688 N N . PRO A 1 212 ? -8.109 5.667 24.820 1.00 82.12 212 PRO A N 1
ATOM 1689 C CA . PRO A 1 212 ? -7.516 6.874 24.265 1.00 82.12 212 PRO A CA 1
ATOM 1690 C C . PRO A 1 212 ? -7.806 7.016 22.772 1.00 82.12 212 PRO A C 1
ATOM 1692 O O . PRO A 1 212 ? -7.672 6.068 22.002 1.00 82.12 212 PRO A O 1
ATOM 1695 N N . LYS A 1 213 ? -8.131 8.236 22.338 1.00 87.06 213 LYS A N 1
ATOM 1696 C CA . LYS A 1 213 ? -8.434 8.533 20.926 1.00 87.06 213 LYS A CA 1
ATOM 1697 C C . LYS A 1 213 ? -7.208 8.524 20.008 1.00 87.06 213 LYS A C 1
ATOM 1699 O O . LYS A 1 213 ? -7.349 8.642 18.796 1.00 87.06 213 LYS A O 1
ATOM 1704 N N . ALA A 1 214 ? -6.016 8.370 20.578 1.00 90.38 214 ALA A N 1
ATOM 1705 C CA . ALA A 1 214 ? -4.760 8.240 19.861 1.00 90.38 214 ALA A CA 1
ATOM 1706 C C . ALA A 1 214 ? -4.006 7.004 20.367 1.00 90.38 214 ALA A C 1
ATOM 1708 O O . ALA A 1 214 ? -3.629 6.938 21.540 1.00 90.38 214 ALA A O 1
ATOM 1709 N N . LEU A 1 215 ? -3.765 6.042 19.478 1.00 91.25 215 LEU A N 1
ATOM 1710 C CA . LEU A 1 215 ? -3.047 4.803 19.770 1.00 91.25 215 LEU A CA 1
ATOM 1711 C C . LEU A 1 215 ? -1.801 4.669 18.882 1.00 91.25 215 LEU A C 1
ATOM 1713 O O . LEU A 1 215 ? -1.650 5.341 17.861 1.00 91.25 215 LEU A O 1
ATOM 1717 N N . GLU A 1 216 ? -0.910 3.771 19.278 1.00 92.69 216 GLU A N 1
ATOM 1718 C CA . GLU A 1 216 ? 0.214 3.274 18.494 1.00 92.69 216 GLU A CA 1
ATOM 1719 C C . GLU A 1 216 ? 0.096 1.749 18.409 1.00 92.69 216 GLU A C 1
ATOM 1721 O O . GLU A 1 216 ? 0.032 1.064 19.432 1.00 92.69 216 GLU A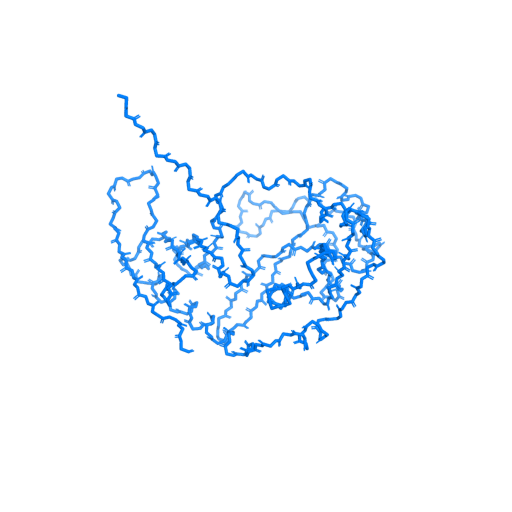 O 1
ATOM 1726 N N . LEU A 1 217 ? 0.071 1.222 17.186 1.00 92.12 217 LEU A N 1
ATOM 1727 C CA . LEU A 1 217 ? 0.310 -0.189 16.908 1.00 92.12 217 LEU A CA 1
ATOM 1728 C C . LEU A 1 217 ? 1.797 -0.368 16.646 1.00 92.12 217 LEU A C 1
ATOM 1730 O O . LEU A 1 217 ? 2.387 0.406 15.891 1.00 92.12 217 LEU A O 1
ATOM 1734 N N . SER A 1 218 ? 2.391 -1.411 17.203 1.00 91.75 218 SER A N 1
ATOM 1735 C CA . SER A 1 218 ? 3.778 -1.750 16.924 1.00 91.75 218 SER A CA 1
ATOM 1736 C C . SER A 1 218 ? 3.982 -3.250 16.852 1.00 91.75 218 SER A C 1
ATOM 1738 O O . SER A 1 218 ? 3.352 -4.020 17.581 1.00 91.75 218 SER A O 1
ATOM 1740 N N . TRP A 1 219 ? 4.888 -3.648 15.973 1.00 89.50 219 TRP A N 1
ATOM 1741 C CA . TRP A 1 219 ? 5.335 -5.020 15.848 1.00 89.50 219 TRP A CA 1
ATOM 1742 C C . TRP A 1 219 ? 6.839 -5.042 15.621 1.00 89.50 219 TRP A C 1
ATOM 1744 O O . TRP A 1 219 ? 7.377 -4.221 14.878 1.00 89.50 219 TRP A O 1
ATOM 1754 N N . ASP A 1 220 ? 7.519 -5.954 16.307 1.00 86.50 220 ASP A N 1
ATOM 1755 C CA . ASP A 1 220 ? 8.979 -6.027 16.348 1.00 86.50 220 ASP A CA 1
ATOM 1756 C C . ASP A 1 220 ? 9.563 -7.065 15.378 1.00 86.50 220 ASP A C 1
ATOM 1758 O O . ASP A 1 220 ? 10.756 -7.349 15.449 1.00 86.50 220 ASP A O 1
ATOM 1762 N N . GLY A 1 221 ? 8.742 -7.629 14.484 1.00 80.62 221 GLY A N 1
ATOM 1763 C CA . GLY A 1 221 ? 9.173 -8.601 13.474 1.00 80.62 221 GLY A CA 1
ATOM 1764 C C . GLY A 1 221 ? 9.561 -9.977 14.027 1.00 80.62 221 GLY A C 1
ATOM 1765 O O . GLY A 1 221 ? 9.907 -10.867 13.257 1.00 80.62 221 GLY A O 1
ATOM 1766 N N . GLY A 1 222 ? 9.532 -10.160 15.354 1.00 74.19 222 GLY A N 1
ATOM 1767 C CA . GLY A 1 222 ? 9.954 -11.394 16.023 1.00 74.19 222 GLY A CA 1
ATOM 1768 C C . GLY A 1 222 ? 8.906 -11.998 16.957 1.00 74.19 222 GLY A C 1
ATOM 1769 O O . GLY A 1 222 ? 9.035 -13.158 17.347 1.00 74.19 222 GLY A O 1
ATOM 1770 N N . ARG A 1 223 ? 7.872 -11.240 17.335 1.00 71.62 223 ARG A N 1
ATOM 1771 C CA . ARG A 1 223 ? 6.769 -11.722 18.178 1.00 71.62 223 ARG A CA 1
ATOM 1772 C C . ARG A 1 223 ? 5.571 -12.163 17.349 1.00 71.62 223 ARG A C 1
ATOM 1774 O O . ARG A 1 223 ? 5.281 -11.594 16.304 1.00 71.62 223 ARG A O 1
ATOM 1781 N N . ALA A 1 224 ? 4.810 -13.118 17.878 1.00 73.00 224 ALA A N 1
ATOM 1782 C CA . ALA A 1 224 ? 3.483 -13.448 17.353 1.00 73.00 224 ALA A CA 1
ATOM 1783 C C . ALA A 1 224 ? 2.442 -12.346 17.639 1.00 73.00 224 ALA A C 1
ATOM 1785 O O . ALA A 1 224 ? 1.371 -12.327 17.027 1.00 73.00 224 ALA A O 1
ATOM 1786 N N . ASP A 1 225 ? 2.766 -11.436 18.564 1.00 79.94 225 ASP A N 1
ATOM 1787 C CA . ASP A 1 225 ? 1.827 -10.457 19.088 1.00 79.94 225 ASP A CA 1
ATOM 1788 C C . ASP A 1 225 ? 2.005 -9.075 18.462 1.00 79.94 225 ASP A C 1
ATOM 1790 O O . ASP A 1 225 ? 3.108 -8.520 18.433 1.00 79.94 225 ASP A O 1
ATOM 1794 N N . LEU A 1 226 ? 0.885 -8.473 18.068 1.00 84.69 226 LEU A N 1
ATOM 1795 C CA . LEU A 1 226 ? 0.811 -7.049 17.766 1.00 84.69 226 LEU A CA 1
ATOM 1796 C C . LEU A 1 226 ? 0.581 -6.289 19.074 1.00 84.69 226 LEU A C 1
ATOM 1798 O O . LEU A 1 226 ? -0.325 -6.613 19.844 1.00 84.69 226 LEU A O 1
ATOM 1802 N N . VAL A 1 227 ? 1.388 -5.262 19.330 1.00 89.56 227 VAL A N 1
ATOM 1803 C CA . VAL A 1 227 ? 1.258 -4.437 20.534 1.00 89.56 227 VAL A CA 1
ATOM 1804 C C . VAL A 1 227 ? 0.442 -3.197 20.209 1.00 89.56 227 VAL A C 1
ATOM 1806 O O . VAL A 1 227 ? 0.824 -2.423 19.333 1.00 89.56 227 VAL A O 1
ATOM 1809 N N . VAL A 1 228 ? -0.639 -2.976 20.958 1.00 89.06 228 VAL A N 1
ATOM 1810 C CA . VAL A 1 228 ? -1.446 -1.750 20.890 1.00 89.06 228 VAL A CA 1
ATOM 1811 C C . VAL A 1 228 ? -1.288 -0.979 22.193 1.00 89.06 228 VAL A C 1
ATOM 1813 O O . VAL A 1 228 ? -1.473 -1.539 23.278 1.00 89.06 228 VAL A O 1
ATOM 1816 N N . GLN A 1 229 ? -0.931 0.300 22.091 1.00 89.62 229 GLN A N 1
ATOM 1817 C CA . GLN A 1 229 ? -0.704 1.166 23.246 1.00 89.62 229 GLN A CA 1
ATOM 1818 C C . GLN A 1 229 ? -1.249 2.578 23.043 1.00 89.62 229 GLN A C 1
ATOM 1820 O O . GLN A 1 229 ? -1.362 3.056 21.918 1.00 89.62 229 GLN A O 1
ATOM 1825 N N . ALA A 1 230 ? -1.561 3.267 24.140 1.00 87.44 230 ALA A N 1
ATOM 1826 C CA . ALA A 1 230 ? -1.908 4.684 24.107 1.00 87.44 230 ALA A CA 1
ATOM 1827 C C . ALA A 1 230 ? -0.728 5.517 23.583 1.00 87.44 230 ALA A C 1
ATOM 1829 O O . ALA A 1 230 ? 0.404 5.370 24.058 1.00 87.44 230 ALA A O 1
ATOM 1830 N N . ARG A 1 231 ? -0.980 6.419 22.630 1.00 85.88 231 ARG A N 1
ATOM 1831 C CA . ARG A 1 231 ? 0.048 7.346 22.145 1.00 85.88 231 ARG A CA 1
ATOM 1832 C C . ARG A 1 231 ? 0.228 8.468 23.163 1.00 85.88 231 ARG A C 1
ATOM 1834 O O . ARG A 1 231 ? -0.735 9.143 23.522 1.00 85.88 231 ARG A O 1
ATOM 1841 N N . LYS A 1 232 ? 1.471 8.727 23.582 1.00 75.69 232 LYS A N 1
ATOM 1842 C CA . LYS A 1 232 ? 1.797 9.955 24.321 1.00 75.69 232 LYS A CA 1
ATOM 1843 C C . LYS A 1 232 ? 1.698 11.130 23.353 1.00 75.69 232 LYS A C 1
ATOM 1845 O O . LYS A 1 232 ? 2.563 11.303 22.504 1.00 75.69 232 LYS A O 1
ATOM 1850 N N . VAL A 1 233 ? 0.623 11.905 23.439 1.00 68.44 233 VAL A N 1
ATOM 1851 C CA . VAL A 1 233 ? 0.539 13.190 22.738 1.00 68.44 233 VAL A CA 1
ATOM 1852 C C . VAL A 1 233 ? 1.375 14.169 23.558 1.00 68.44 233 VAL A C 1
ATOM 1854 O O . VAL A 1 233 ? 1.067 14.387 24.726 1.00 68.44 233 VAL A O 1
ATOM 1857 N N . GLU A 1 234 ? 2.449 14.721 22.990 1.00 59.50 234 GLU A N 1
ATOM 1858 C CA . GLU A 1 234 ? 3.471 15.504 23.716 1.00 59.50 234 GLU A CA 1
ATOM 1859 C C . GLU A 1 234 ? 2.979 16.827 24.355 1.00 59.50 234 GLU A C 1
ATOM 1861 O O . GLU A 1 234 ? 3.794 17.630 24.786 1.00 59.50 234 GLU A O 1
ATOM 1866 N N . ASN A 1 235 ? 1.668 17.053 24.509 1.00 47.25 235 ASN A N 1
ATOM 1867 C CA . ASN A 1 235 ? 1.106 18.300 25.042 1.00 47.25 235 ASN A CA 1
ATOM 1868 C C . ASN A 1 235 ? 0.112 18.165 26.216 1.00 47.25 235 ASN A C 1
ATOM 1870 O O . ASN A 1 235 ? -0.539 19.148 26.562 1.00 47.25 235 ASN A O 1
ATOM 1874 N N . SER A 1 236 ? -0.003 17.021 26.896 1.00 41.94 236 SER A N 1
ATOM 1875 C CA . SER A 1 236 ? -0.770 16.965 28.157 1.00 41.94 236 SER A CA 1
ATOM 1876 C C . SER A 1 236 ? -0.271 15.865 29.089 1.00 41.94 236 SER A C 1
ATOM 1878 O O . SER A 1 236 ? -0.104 14.721 28.674 1.00 41.94 236 SER A O 1
ATOM 1880 N N . GLY A 1 237 ? -0.015 16.236 30.346 1.00 45.16 237 GLY A N 1
ATOM 1881 C CA . GLY A 1 237 ? 0.555 15.382 31.384 1.00 45.16 237 GLY A CA 1
ATOM 1882 C C . GLY A 1 237 ? -0.165 14.045 31.594 1.00 45.16 237 GLY A C 1
ATOM 1883 O O . GLY A 1 237 ? -1.359 13.907 31.349 1.00 45.16 237 GLY A O 1
ATOM 1884 N N . THR A 1 238 ? 0.630 13.084 32.077 1.00 40.78 238 THR A N 1
ATOM 1885 C CA . THR A 1 238 ? 0.278 11.712 32.490 1.00 40.78 238 THR A CA 1
ATOM 1886 C C . THR A 1 238 ? -0.423 10.861 31.429 1.00 40.78 238 THR A C 1
ATOM 1888 O O . THR A 1 238 ? -1.642 10.763 31.378 1.00 40.78 238 THR A O 1
ATOM 1891 N N . ALA A 1 239 ? 0.378 10.172 30.614 1.00 41.19 239 ALA A N 1
ATOM 1892 C CA . ALA A 1 239 ? -0.103 9.091 29.763 1.00 41.19 239 ALA A CA 1
ATOM 1893 C C . ALA A 1 239 ? -0.176 7.779 30.559 1.00 41.19 239 ALA A C 1
ATOM 1895 O O . ALA A 1 239 ? 0.858 7.247 30.970 1.00 41.19 239 ALA A O 1
ATOM 1896 N N . GLU A 1 240 ? -1.383 7.249 30.746 1.00 42.81 240 GLU A N 1
ATOM 1897 C CA . GLU A 1 240 ? -1.583 5.855 31.138 1.00 42.81 240 GLU A CA 1
ATOM 1898 C C . GLU A 1 240 ? -1.268 4.943 29.947 1.00 42.81 240 GLU A C 1
ATOM 1900 O O . GLU A 1 240 ? -1.939 4.971 28.913 1.00 42.81 240 GLU A O 1
ATOM 1905 N N . THR A 1 241 ? -0.234 4.113 30.078 1.00 37.44 241 THR A N 1
ATOM 1906 C CA . THR A 1 241 ? 0.057 3.066 29.096 1.00 37.44 241 THR A CA 1
ATOM 1907 C C . THR A 1 241 ? -0.841 1.868 29.377 1.00 37.44 241 THR A C 1
ATOM 1909 O O . THR A 1 241 ? -0.543 1.055 30.249 1.00 37.44 241 THR A O 1
ATOM 1912 N N . ARG A 1 242 ? -1.920 1.711 28.609 1.00 44.03 242 ARG A N 1
ATOM 1913 C CA . ARG A 1 242 ? -2.607 0.418 28.503 1.00 44.03 242 ARG A CA 1
ATOM 1914 C C . ARG A 1 242 ? -1.918 -0.396 27.417 1.00 44.03 242 ARG A C 1
ATOM 1916 O O . ARG A 1 242 ? -1.842 0.053 26.277 1.00 44.03 242 ARG A O 1
ATOM 1923 N N . ARG A 1 243 ? -1.358 -1.549 27.784 1.00 38.56 243 ARG A N 1
ATOM 1924 C CA . ARG A 1 243 ? -0.710 -2.477 26.853 1.00 38.56 243 ARG A CA 1
ATOM 1925 C C . ARG A 1 243 ? -1.679 -3.613 26.567 1.00 38.56 243 ARG A C 1
ATOM 1927 O O . ARG A 1 243 ? -1.943 -4.421 27.452 1.00 38.56 243 ARG A O 1
ATOM 1934 N N . PHE A 1 244 ? -2.161 -3.685 25.336 1.00 43.53 244 PHE A N 1
ATOM 1935 C CA . PHE A 1 244 ? -2.883 -4.851 24.843 1.00 43.53 244 PHE A CA 1
ATOM 1936 C C . PHE A 1 244 ? -1.882 -5.719 24.081 1.00 43.53 244 PHE A C 1
ATOM 1938 O O . PHE A 1 244 ? -1.162 -5.227 23.209 1.00 43.53 244 PHE A O 1
ATOM 1945 N N . VAL A 1 245 ? -1.770 -6.984 24.481 1.00 41.19 245 VAL A N 1
ATOM 1946 C CA . VAL A 1 245 ? -0.949 -7.992 23.805 1.00 41.19 245 VAL A CA 1
ATOM 1947 C C . VAL A 1 245 ? -1.916 -9.022 23.259 1.00 41.19 245 VAL A C 1
ATOM 1949 O O . VAL A 1 245 ? -2.628 -9.664 24.028 1.00 41.19 245 VAL A O 1
ATOM 1952 N N . GLU A 1 246 ? -1.974 -9.139 21.942 1.00 44.72 246 GLU A N 1
ATOM 1953 C CA . GLU A 1 246 ? -2.832 -10.107 21.273 1.00 44.72 246 GLU A CA 1
ATOM 1954 C C . GLU A 1 246 ? -2.006 -10.853 20.222 1.00 44.72 246 GLU A C 1
ATOM 1956 O O . GLU A 1 246 ? -1.310 -10.219 19.428 1.00 44.72 246 GLU A O 1
ATOM 1961 N N . SER A 1 247 ? -2.075 -12.188 20.248 1.00 39.78 247 SER A N 1
ATOM 1962 C CA . SER A 1 247 ? -1.413 -13.083 19.291 1.00 39.78 247 SER A CA 1
ATOM 1963 C C . SER A 1 247 ? -2.262 -13.211 18.033 1.00 39.78 247 SER A C 1
ATOM 1965 O O . SER A 1 247 ? -3.461 -13.487 18.123 1.00 39.78 247 SER A O 1
ATOM 1967 N N . PHE A 1 248 ? -1.656 -13.005 16.861 1.00 45.16 248 PHE A N 1
ATOM 1968 C CA . PHE A 1 248 ? -2.371 -12.980 15.575 1.00 45.16 248 PHE A CA 1
ATOM 1969 C C . PHE A 1 248 ? -1.855 -13.994 14.548 1.00 45.16 248 PHE A C 1
ATOM 1971 O O . PHE A 1 248 ? -2.280 -13.966 13.390 1.00 45.16 248 PHE A O 1
ATOM 1978 N N . ILE A 1 249 ? -0.962 -14.900 14.950 1.00 37.22 249 ILE A N 1
ATOM 1979 C CA . ILE A 1 249 ? -0.362 -15.888 14.051 1.00 37.22 249 ILE A CA 1
ATOM 1980 C C . ILE A 1 249 ? -0.741 -17.306 14.505 1.00 37.22 249 ILE A C 1
ATOM 1982 O O . ILE A 1 249 ? -0.021 -17.930 15.277 1.00 37.22 249 ILE A O 1
ATOM 1986 N N . GLU A 1 250 ? -1.864 -17.808 13.978 1.00 32.75 250 GLU A N 1
ATOM 1987 C CA . GLU A 1 250 ? -2.141 -19.247 13.788 1.00 32.75 250 GLU A CA 1
ATOM 1988 C C . GLU A 1 250 ? -2.182 -19.580 12.283 1.00 32.75 250 GLU A C 1
ATOM 1990 O O . GLU A 1 250 ? -2.778 -18.819 11.476 1.00 32.75 250 GLU A O 1
#

Foldseek 3Di:
DDDDDDPDPDPPDDPQLDDWWKWKWFQDPDPDDIDIHTDDDDPDPDCPDLQNVVLVVPDDDAPPCPVPPWDWDWDFDDQPNDTDIDIDTFSDWPDRLVPFDAWDDWDDDVPDPPDTDIDGGDPDPPIQTEAEDEDEPVPVDDPLAVVLVSCVVVVHFKYWYWYDHPSHTDHIDMDGSVRSVVVDPDPVNVVSNLVVVVVVVVVVQSPDPPHASMWMWIDDSPDQWIWIWHDPPVPDDDDDTDTDTDGRDD